Protein AF-A0A8J6H029-F1 (afdb_monomer_lite)

pLDDT: mean 78.45, std 19.21, range [28.14, 98.25]

Radius of gyration: 61.52 Å; chains: 1; bounding box: 98×51×164 Å

Sequence (293 aa):
MAEEPSKGGRHLERKLTLSFAALGYITDTAQKLGLLPPPPLPLSSDEWERVKQRSLLQGDSMQPCPICKEEFELHPQACLQAFEKFTNKKTCPLCRKNQYQTRVIHDGARLFRVKCATRVQAYWRGYIVRKWYRNLRKIVPPTDAKLRRKFFEEKFTEISHRLLCSYNTNIDELFSEIDLCLAVNRSILQQLDERCGHEITEEDWEKIQVQAAHREIYECSICLTPLSFHGDCRQAAVGTSGQWPRETVLLSCAHLFHHACLLALEEFSLGDNAPFHACPLCRSCYQKKILKC

Structure (mmCIF, N/CA/C/O backb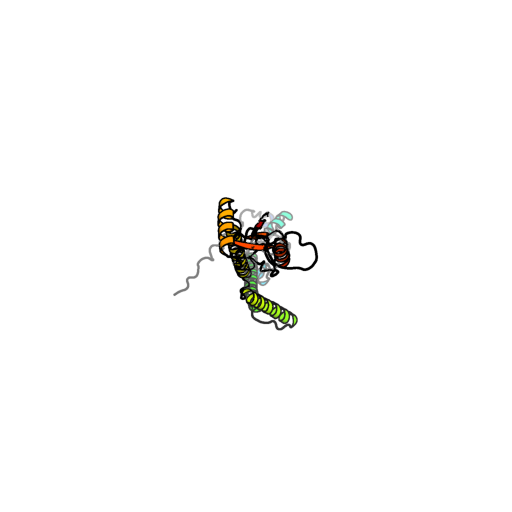one):
data_AF-A0A8J6H029-F1
#
_entry.id   AF-A0A8J6H029-F1
#
loop_
_atom_site.group_PDB
_atom_site.id
_atom_site.type_symbol
_atom_site.label_atom_id
_atom_site.label_alt_id
_atom_site.label_comp_id
_atom_site.label_asym_id
_atom_site.label_entity_id
_atom_site.label_seq_id
_atom_site.pdbx_PDB_ins_code
_atom_site.Cartn_x
_atom_site.Cartn_y
_atom_site.Cartn_z
_atom_site.occupancy
_atom_site.B_iso_or_equiv
_atom_site.auth_seq_id
_atom_site.auth_comp_id
_atom_site.auth_asym_id
_atom_site.auth_atom_id
_atom_site.pdbx_PDB_model_num
ATOM 1 N N . MET A 1 1 ? -19.281 10.090 -48.063 1.00 37.06 1 MET A N 1
ATOM 2 C CA . MET A 1 1 ? -18.694 11.446 -48.117 1.00 37.06 1 MET A CA 1
ATOM 3 C C . MET A 1 1 ? -17.192 11.280 -48.191 1.00 37.06 1 MET A C 1
ATOM 5 O O . MET A 1 1 ? -16.654 10.485 -47.435 1.00 37.06 1 MET A O 1
ATOM 9 N N . ALA A 1 2 ? -16.598 11.895 -49.205 1.00 29.73 2 ALA A N 1
ATOM 10 C CA . ALA A 1 2 ? -15.276 11.597 -49.733 1.00 29.73 2 ALA A CA 1
ATOM 11 C C . ALA A 1 2 ? -14.123 11.997 -48.797 1.00 29.73 2 ALA A C 1
ATOM 13 O O . ALA A 1 2 ? -14.212 12.991 -48.078 1.00 29.73 2 ALA A O 1
ATOM 14 N N . GLU A 1 3 ? -13.052 11.202 -48.850 1.00 31.41 3 GLU A N 1
ATOM 15 C CA . GLU A 1 3 ? -11.742 11.471 -48.259 1.00 31.41 3 GLU A CA 1
ATOM 16 C C . GLU A 1 3 ? -11.056 12.659 -48.951 1.00 31.41 3 GLU A C 1
ATOM 18 O O . GLU A 1 3 ? -10.879 12.676 -50.168 1.00 31.41 3 GLU A O 1
ATOM 23 N N . GLU A 1 4 ? -10.609 13.625 -48.153 1.00 28.14 4 GLU A N 1
ATOM 24 C CA . GLU A 1 4 ? -9.668 14.678 -48.543 1.00 28.14 4 GLU A CA 1
ATOM 25 C C . GLU A 1 4 ? -8.253 14.265 -48.090 1.00 28.14 4 GLU A C 1
ATOM 27 O O . GLU A 1 4 ? -8.017 14.114 -46.885 1.00 28.14 4 GLU A O 1
ATOM 32 N N . PRO A 1 5 ? -7.271 14.088 -48.995 1.00 35.22 5 PRO A N 1
ATOM 33 C CA . PRO A 1 5 ? -5.902 13.819 -48.596 1.00 35.22 5 PRO A CA 1
ATOM 34 C C . PRO A 1 5 ? -5.197 15.134 -48.246 1.00 35.22 5 PRO A C 1
ATOM 36 O O . PRO A 1 5 ? -4.986 16.012 -49.087 1.00 35.22 5 PRO A O 1
ATOM 39 N N . SER A 1 6 ? -4.789 15.236 -46.981 1.00 32.91 6 SER A N 1
ATOM 40 C CA . SER A 1 6 ? -4.007 16.338 -46.421 1.00 32.91 6 SER A CA 1
ATOM 41 C C . SER A 1 6 ? -2.749 16.631 -47.254 1.00 32.91 6 SER A C 1
ATOM 43 O O . SER A 1 6 ? -1.751 15.902 -47.238 1.00 32.91 6 SER A O 1
ATOM 45 N N . LYS A 1 7 ? -2.796 17.746 -47.990 1.00 32.59 7 LYS A N 1
ATOM 46 C CA . LYS A 1 7 ? -1.684 18.360 -48.729 1.00 32.59 7 LYS A CA 1
ATOM 47 C C . LYS A 1 7 ? -0.682 19.001 -47.753 1.00 32.59 7 LYS A C 1
ATOM 49 O O . LYS A 1 7 ? -0.529 20.214 -47.732 1.00 32.59 7 LYS A O 1
ATOM 54 N N . GLY A 1 8 ? 0.008 18.201 -46.940 1.00 30.20 8 GLY A N 1
ATOM 55 C CA . GLY A 1 8 ? 1.022 18.697 -45.990 1.00 30.20 8 GLY A CA 1
ATOM 56 C C . GLY A 1 8 ? 2.459 18.234 -46.260 1.00 30.20 8 GLY A C 1
ATOM 57 O O . GLY A 1 8 ? 3.411 18.854 -45.797 1.00 30.20 8 GLY A O 1
ATOM 58 N N . GLY A 1 9 ? 2.650 17.154 -47.025 1.00 30.17 9 GLY A N 1
ATOM 59 C CA . GLY A 1 9 ? 3.921 16.412 -47.037 1.00 30.17 9 GLY A CA 1
ATOM 60 C C . GLY A 1 9 ? 5.002 16.865 -48.024 1.00 30.17 9 GLY A C 1
ATOM 61 O O . GLY A 1 9 ? 6.115 16.365 -47.947 1.00 30.17 9 GLY A O 1
ATOM 62 N N . ARG A 1 10 ? 4.720 17.783 -48.959 1.00 31.17 10 ARG A N 1
ATOM 63 C CA . ARG A 1 10 ? 5.648 18.087 -50.076 1.00 31.17 10 ARG A CA 1
ATOM 64 C C . ARG A 1 10 ? 6.411 19.408 -49.966 1.00 31.17 10 ARG A C 1
ATOM 66 O O . ARG A 1 10 ? 7.230 19.706 -50.830 1.00 31.17 10 ARG A O 1
ATOM 73 N N . HIS A 1 11 ? 6.179 20.202 -48.918 1.00 29.23 11 HIS A N 1
ATOM 74 C CA . HIS A 1 11 ? 6.772 21.542 -48.824 1.00 29.23 11 HIS A CA 1
ATOM 75 C C . HIS A 1 11 ? 8.064 21.620 -47.988 1.00 29.23 11 HIS A C 1
ATOM 77 O O . HIS A 1 11 ? 8.762 22.635 -48.046 1.00 29.23 11 HIS A O 1
ATOM 83 N N . LEU A 1 12 ? 8.428 20.551 -47.268 1.00 32.72 12 LEU A N 1
ATOM 84 C CA . LEU A 1 12 ? 9.612 20.523 -46.398 1.00 32.72 12 LEU A CA 1
ATOM 85 C C . LEU A 1 12 ? 10.806 19.732 -46.960 1.00 32.72 12 LEU A C 1
ATOM 87 O O . LEU A 1 12 ? 11.834 19.652 -46.303 1.00 32.72 12 LEU A O 1
ATOM 91 N N . GLU A 1 13 ? 10.715 19.193 -48.178 1.00 31.00 13 GLU A N 1
ATOM 92 C CA . GLU A 1 13 ? 11.873 18.594 -48.870 1.00 31.00 13 GLU A CA 1
ATOM 93 C C . GLU A 1 13 ? 12.683 19.622 -49.685 1.00 31.00 13 GLU A C 1
ATOM 95 O O . GLU A 1 13 ? 13.731 19.297 -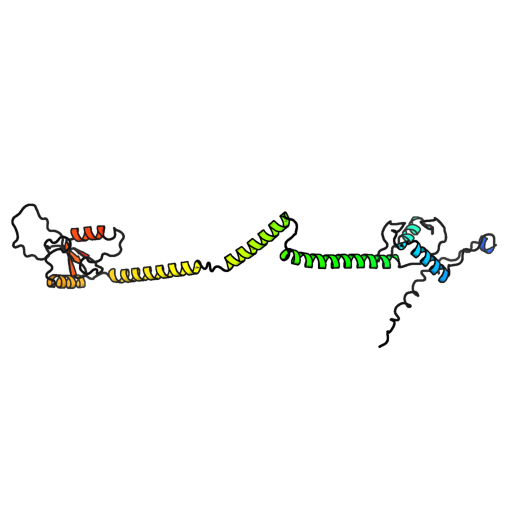50.233 1.00 31.00 13 GLU A O 1
ATOM 100 N N . ARG A 1 14 ? 12.230 20.885 -49.752 1.00 35.50 14 ARG A N 1
ATOM 101 C CA . ARG A 1 14 ? 12.848 21.949 -50.572 1.00 35.50 14 ARG A CA 1
ATOM 102 C C . ARG A 1 14 ? 13.709 22.955 -49.811 1.00 35.50 14 ARG A C 1
ATOM 104 O O . ARG A 1 14 ? 14.201 23.907 -50.408 1.00 35.50 14 ARG A O 1
ATOM 111 N N . LYS A 1 15 ? 13.926 22.773 -48.512 1.00 36.78 15 LYS A N 1
ATOM 112 C CA . LYS A 1 15 ? 14.845 23.618 -47.741 1.00 36.78 15 LYS A CA 1
ATOM 113 C C . LYS A 1 15 ? 15.812 22.715 -47.007 1.00 36.78 15 LYS A C 1
ATOM 115 O O . LYS A 1 15 ? 15.432 22.148 -45.996 1.00 36.78 15 LYS A O 1
ATOM 120 N N . LEU A 1 16 ? 17.010 22.588 -47.582 1.00 40.38 16 LEU A N 1
ATOM 121 C CA . LEU A 1 16 ? 18.298 22.144 -47.015 1.00 40.38 16 LEU A CA 1
ATOM 122 C C . LEU A 1 16 ? 19.107 21.351 -48.062 1.00 40.38 16 LEU A C 1
ATOM 124 O O . LEU A 1 16 ? 19.689 20.307 -47.781 1.00 40.38 16 LEU A O 1
ATOM 128 N N . THR A 1 17 ? 19.231 21.897 -49.275 1.00 33.94 17 THR A N 1
ATOM 129 C CA . THR A 1 17 ? 20.504 21.833 -50.005 1.00 33.94 17 THR A CA 1
ATOM 130 C C . THR A 1 17 ? 21.516 22.655 -49.204 1.00 33.94 17 THR A C 1
ATOM 132 O O . THR A 1 17 ? 21.706 23.846 -49.447 1.00 33.94 17 THR A O 1
ATOM 135 N N . LEU A 1 18 ? 22.082 22.051 -48.157 1.00 36.38 18 LEU A N 1
ATOM 136 C CA . LEU A 1 18 ? 23.170 22.642 -47.387 1.00 36.38 18 LEU A CA 1
ATOM 137 C C . LEU A 1 18 ? 24.388 22.795 -48.307 1.00 36.38 18 LEU A C 1
ATOM 139 O O . LEU A 1 18 ? 24.976 21.810 -48.743 1.00 36.38 18 LEU A O 1
ATOM 143 N N . SER A 1 19 ? 24.694 24.058 -48.614 1.00 35.38 19 SER A N 1
ATOM 144 C CA . SER A 1 19 ? 25.986 24.591 -49.061 1.00 35.38 19 SER A CA 1
ATOM 145 C C . SER A 1 19 ? 26.750 23.752 -50.096 1.00 35.38 19 SER A C 1
ATOM 147 O O . SER A 1 19 ? 27.764 23.133 -49.783 1.00 35.38 19 SER A O 1
ATOM 149 N N . PHE A 1 20 ? 26.315 23.813 -51.356 1.00 37.62 20 PHE A N 1
ATOM 150 C CA . PHE A 1 20 ? 27.177 23.498 -52.508 1.00 37.62 20 PHE A CA 1
ATOM 151 C C . PHE A 1 20 ? 27.817 24.744 -53.144 1.00 37.62 20 PHE A C 1
ATOM 153 O O . PHE A 1 20 ? 28.424 24.660 -54.206 1.00 37.62 20 PHE A O 1
ATOM 160 N N . ALA A 1 21 ? 27.724 25.902 -52.492 1.00 34.41 21 ALA A N 1
ATOM 161 C CA . ALA A 1 21 ? 28.359 27.130 -52.946 1.00 34.41 21 ALA A CA 1
ATOM 162 C C . ALA A 1 21 ? 29.315 27.644 -51.864 1.00 34.41 21 ALA A C 1
ATOM 164 O O . ALA A 1 21 ? 28.917 27.761 -50.709 1.00 34.41 21 ALA A O 1
ATOM 165 N N . ALA A 1 22 ? 30.540 27.979 -52.276 1.00 32.38 22 ALA A N 1
ATOM 166 C CA . ALA A 1 22 ? 31.575 28.695 -51.518 1.00 32.38 22 ALA A CA 1
ATOM 167 C C . ALA A 1 22 ? 32.648 27.887 -50.756 1.00 32.38 22 ALA A C 1
ATOM 169 O O . ALA A 1 22 ? 33.204 28.372 -49.778 1.00 32.38 22 ALA A O 1
ATOM 170 N N . LEU A 1 23 ? 33.072 26.736 -51.280 1.00 34.78 23 LEU A N 1
ATOM 171 C CA . LEU A 1 23 ? 34.508 26.428 -51.306 1.00 34.78 23 LEU A CA 1
ATOM 172 C C . LEU A 1 23 ? 34.844 26.141 -52.761 1.00 34.78 23 LEU A C 1
ATOM 174 O O . LEU A 1 23 ? 34.374 25.159 -53.328 1.00 34.78 23 LEU A O 1
ATOM 178 N N . GLY A 1 24 ? 35.530 27.100 -53.381 1.00 36.84 24 GLY A N 1
ATOM 179 C CA . GLY A 1 24 ? 35.806 27.115 -54.806 1.00 36.84 24 GLY A CA 1
ATOM 180 C C . GLY A 1 24 ? 36.339 25.777 -55.295 1.00 36.84 24 GLY A C 1
ATOM 181 O O . GLY A 1 24 ? 37.158 25.134 -54.638 1.00 36.84 24 GLY A O 1
ATOM 182 N N . TYR A 1 25 ? 35.886 25.389 -56.482 1.00 46.22 25 TYR A N 1
ATOM 183 C CA . TYR A 1 25 ? 36.640 24.505 -57.350 1.00 46.22 25 TYR A CA 1
ATOM 184 C C . TYR A 1 25 ? 38.007 25.161 -57.580 1.00 46.22 25 TYR A C 1
ATOM 186 O O . TYR A 1 25 ? 38.195 25.909 -58.538 1.00 46.22 25 TYR A O 1
ATOM 194 N N . ILE A 1 26 ? 38.963 24.937 -56.678 1.00 46.25 26 ILE A N 1
ATOM 195 C CA . ILE A 1 26 ? 40.369 25.124 -57.002 1.00 46.25 26 ILE A CA 1
ATOM 196 C C . ILE A 1 26 ? 40.650 23.997 -57.986 1.00 46.25 26 ILE A C 1
ATOM 198 O O . ILE A 1 26 ? 40.972 22.877 -57.602 1.00 46.25 26 ILE A O 1
ATOM 202 N N . THR A 1 27 ? 40.405 24.265 -59.267 1.00 50.56 27 THR A N 1
ATOM 203 C CA . THR A 1 27 ? 40.963 23.452 -60.336 1.00 50.56 27 THR A CA 1
ATOM 204 C C . THR A 1 27 ? 42.468 23.579 -60.177 1.00 50.56 27 THR A C 1
ATOM 206 O O . THR A 1 27 ? 43.018 24.651 -60.447 1.00 50.56 27 THR A O 1
ATOM 209 N N . ASP A 1 28 ? 43.109 22.529 -59.681 1.00 58.38 28 ASP A N 1
ATOM 210 C CA . ASP A 1 28 ? 44.560 22.436 -59.713 1.00 58.38 28 ASP A CA 1
ATOM 211 C C . ASP A 1 28 ? 45.004 22.616 -61.174 1.00 58.38 28 ASP A C 1
ATOM 213 O O . ASP A 1 28 ? 44.332 22.145 -62.100 1.00 58.38 28 ASP A O 1
ATOM 217 N N . THR A 1 29 ? 46.095 23.337 -61.411 1.00 62.75 29 THR A N 1
ATOM 218 C CA . THR A 1 29 ? 46.627 23.594 -62.758 1.00 62.75 29 THR A CA 1
ATOM 219 C C . THR A 1 29 ? 46.801 22.274 -63.525 1.00 62.75 29 THR A C 1
ATOM 221 O O . THR A 1 29 ? 46.533 22.211 -64.723 1.00 62.75 29 THR A O 1
ATOM 224 N N . ALA A 1 30 ? 47.107 21.183 -62.814 1.00 63.88 30 ALA A N 1
ATOM 225 C CA . ALA A 1 30 ? 47.169 19.821 -63.342 1.00 63.88 30 ALA A CA 1
ATOM 226 C C . ALA A 1 30 ? 45.831 19.275 -63.900 1.00 63.88 30 ALA A C 1
ATOM 228 O O . ALA A 1 30 ? 45.845 18.539 -64.886 1.00 63.88 30 ALA A O 1
ATOM 229 N N . GLN A 1 31 ? 44.671 19.646 -63.343 1.00 64.00 31 GLN A N 1
ATOM 230 C CA . GLN A 1 31 ? 43.356 19.248 -63.878 1.00 64.00 31 GLN A CA 1
ATOM 231 C C . GLN A 1 31 ? 42.990 20.011 -65.153 1.00 64.00 31 GLN A C 1
ATOM 233 O O . GLN A 1 31 ? 42.435 19.426 -66.079 1.00 64.00 31 GLN A O 1
ATOM 238 N N . LYS A 1 32 ? 43.332 21.304 -65.233 1.00 66.19 32 LYS A N 1
ATOM 239 C CA . LYS A 1 32 ? 43.126 22.107 -66.453 1.00 66.19 32 LYS A CA 1
ATOM 240 C C . LYS A 1 32 ? 44.009 21.645 -67.614 1.00 66.19 32 LYS A C 1
ATOM 242 O O . LYS A 1 32 ? 43.604 21.766 -68.763 1.00 66.19 32 LYS A O 1
ATOM 247 N N . LEU A 1 33 ? 45.181 21.093 -67.302 1.00 75.19 33 LEU A N 1
ATOM 248 C CA . LEU A 1 33 ? 46.114 20.504 -68.266 1.00 75.19 33 LEU A CA 1
ATOM 249 C C . LEU A 1 33 ? 45.798 19.034 -68.612 1.00 75.19 33 LEU A C 1
ATOM 251 O O . LEU A 1 33 ? 46.547 18.421 -69.365 1.00 75.19 33 LEU A O 1
ATOM 255 N N . GLY A 1 34 ? 44.718 18.452 -68.072 1.00 67.69 34 GLY A N 1
ATOM 256 C CA . GLY A 1 34 ? 44.310 17.070 -68.363 1.00 67.69 34 GLY A CA 1
ATOM 257 C C . GLY A 1 34 ? 45.202 15.981 -67.750 1.00 67.69 34 GLY A C 1
ATOM 258 O O . GLY A 1 34 ? 45.076 14.819 -68.122 1.00 67.69 34 GLY A O 1
ATOM 259 N N . LEU A 1 35 ? 46.089 16.331 -66.809 1.00 71.06 35 LEU A N 1
ATOM 260 C CA . LEU A 1 35 ? 47.007 15.392 -66.144 1.00 71.06 35 LEU A CA 1
ATOM 261 C C . LEU A 1 35 ? 46.330 14.589 -65.024 1.00 71.06 35 LEU A C 1
ATOM 263 O O . LEU A 1 35 ? 46.834 13.544 -64.618 1.00 71.06 35 LEU A O 1
ATOM 267 N N . LEU A 1 36 ? 45.194 15.072 -64.514 1.00 68.06 36 LEU A N 1
ATOM 268 C CA . LEU A 1 36 ? 44.411 14.421 -63.467 1.00 68.06 36 LEU A CA 1
ATOM 269 C C . LEU A 1 36 ? 42.932 14.355 -63.864 1.00 68.06 36 LEU A C 1
ATOM 271 O O . LEU A 1 36 ? 42.419 15.313 -64.450 1.00 68.06 36 LEU A O 1
ATOM 275 N N . PRO A 1 37 ? 42.220 13.267 -63.513 1.00 63.41 37 PRO A N 1
ATOM 276 C CA . PRO A 1 37 ? 40.791 13.175 -63.766 1.00 63.41 37 PRO A CA 1
ATOM 277 C C . PRO A 1 37 ? 40.025 14.284 -63.015 1.00 63.41 37 PRO A C 1
ATOM 279 O O . PRO A 1 37 ? 40.418 14.675 -61.904 1.00 63.41 37 PRO A O 1
ATOM 282 N N . PRO A 1 38 ? 38.930 14.804 -63.599 1.00 64.56 38 PRO A N 1
ATOM 283 C CA . PRO A 1 38 ? 38.070 15.773 -62.929 1.00 64.56 38 PRO A CA 1
ATOM 284 C C . PRO A 1 38 ? 37.446 15.159 -61.664 1.00 64.56 38 PRO A C 1
ATOM 286 O O . PRO A 1 38 ? 37.266 13.937 -61.595 1.00 64.56 38 PRO A O 1
ATOM 289 N N . PRO A 1 39 ? 37.109 15.978 -60.647 1.00 68.56 39 PRO A N 1
ATOM 290 C CA . PRO A 1 39 ? 36.461 15.462 -59.450 1.00 68.56 39 PRO A CA 1
ATOM 291 C C . PRO A 1 39 ? 35.097 14.847 -59.817 1.00 68.56 39 PRO A C 1
ATOM 293 O O . PRO A 1 39 ? 34.445 15.319 -60.754 1.00 68.56 39 PRO A O 1
ATOM 296 N N . PRO A 1 40 ? 34.645 13.806 -59.095 1.00 73.75 40 PRO A N 1
ATOM 297 C CA . PRO A 1 40 ? 33.365 13.170 -59.373 1.00 73.75 40 PRO A CA 1
ATOM 298 C C . PRO A 1 40 ? 32.219 14.178 -59.241 1.00 73.75 40 PRO A C 1
ATOM 300 O O . PRO A 1 40 ? 32.184 14.983 -58.306 1.00 73.75 40 PRO A O 1
ATOM 303 N N . LEU A 1 41 ? 31.275 14.114 -60.180 1.00 79.12 41 LEU A N 1
ATOM 304 C CA . LEU A 1 41 ? 30.099 14.979 -60.195 1.00 79.12 41 LEU A CA 1
ATOM 305 C C . LEU A 1 41 ? 29.249 14.791 -58.918 1.00 79.12 41 LEU A C 1
ATOM 307 O O . LEU A 1 41 ? 29.210 13.693 -58.346 1.00 79.12 41 LEU A O 1
ATOM 311 N N . PRO A 1 42 ? 28.548 15.845 -58.455 1.00 84.31 42 PRO A N 1
ATOM 312 C CA . PRO A 1 42 ? 27.529 15.725 -57.419 1.00 84.31 42 PRO A CA 1
ATOM 313 C C . PRO A 1 42 ? 26.492 14.651 -57.768 1.00 84.31 42 PRO A C 1
ATOM 315 O O . PRO A 1 42 ? 26.037 14.585 -58.908 1.00 84.31 42 PRO A O 1
ATOM 318 N N . LEU A 1 43 ? 26.113 13.827 -56.788 1.00 86.69 43 LEU A N 1
ATOM 319 C CA . LEU A 1 43 ? 25.071 12.816 -56.964 1.00 86.69 43 LEU A CA 1
ATOM 320 C C . LEU A 1 43 ? 23.725 13.497 -57.241 1.00 86.69 43 LEU A C 1
ATOM 322 O O . LEU A 1 43 ? 23.348 14.465 -56.573 1.00 86.69 43 LEU A O 1
ATOM 326 N N . SER A 1 44 ? 22.982 12.948 -58.194 1.00 90.62 44 SER A N 1
ATOM 327 C CA . SER A 1 44 ? 21.612 13.350 -58.510 1.00 90.62 44 SER A CA 1
ATOM 328 C C . SER A 1 44 ? 20.634 12.996 -57.381 1.00 90.62 44 SER A C 1
ATOM 330 O O . SER A 1 44 ? 20.913 12.172 -56.505 1.00 90.62 44 SER A O 1
ATOM 332 N N . SER A 1 45 ? 19.445 13.609 -57.396 1.00 90.44 45 SER A N 1
ATOM 333 C CA . SER A 1 45 ? 18.397 13.325 -56.401 1.00 90.44 45 SER A CA 1
ATOM 334 C C . SER A 1 45 ? 18.002 11.842 -56.375 1.00 90.44 45 SER A C 1
ATOM 336 O O . SER A 1 45 ? 17.825 11.276 -55.295 1.00 90.44 45 SER A O 1
ATOM 338 N N . ASP A 1 46 ? 17.921 11.206 -57.546 1.00 92.00 46 ASP A N 1
ATOM 339 C CA . ASP A 1 46 ? 17.540 9.796 -57.679 1.00 92.00 46 ASP A CA 1
ATOM 340 C C . ASP A 1 46 ? 18.636 8.859 -57.167 1.00 92.00 46 ASP A C 1
ATOM 342 O O . ASP A 1 46 ? 18.352 7.834 -56.548 1.00 92.00 46 ASP A O 1
ATOM 346 N N . GLU A 1 47 ? 19.907 9.203 -57.386 1.00 91.38 47 GLU A N 1
ATOM 347 C CA . GLU A 1 47 ? 21.034 8.458 -56.818 1.00 91.38 47 GLU A CA 1
ATOM 348 C C . GLU A 1 47 ? 21.058 8.566 -55.293 1.00 91.38 47 GLU A C 1
ATOM 350 O O . GLU A 1 47 ? 21.272 7.562 -54.612 1.00 91.38 47 GLU A O 1
ATOM 355 N N . TRP A 1 48 ? 20.759 9.745 -54.739 1.00 92.31 48 TRP A N 1
ATOM 356 C CA . TRP A 1 48 ? 20.616 9.905 -53.294 1.00 92.31 48 TRP A CA 1
ATOM 357 C C . TRP A 1 48 ? 19.468 9.087 -52.711 1.00 92.31 48 TRP A C 1
ATOM 359 O O . TRP A 1 48 ? 19.614 8.547 -51.614 1.00 92.31 48 TRP A O 1
ATOM 369 N N . GLU A 1 49 ? 18.344 8.972 -53.419 1.00 91.69 49 GLU A N 1
ATOM 370 C CA . GLU A 1 49 ? 17.245 8.124 -52.962 1.00 91.69 49 GLU A CA 1
ATOM 371 C C . GLU A 1 49 ? 17.664 6.649 -52.963 1.00 91.69 49 GLU A C 1
ATOM 373 O O . GLU A 1 49 ? 17.442 5.953 -51.976 1.00 91.69 49 GLU A O 1
ATOM 378 N N . ARG A 1 50 ? 18.392 6.176 -53.986 1.00 93.38 50 ARG A N 1
ATOM 379 C CA . ARG A 1 50 ? 18.958 4.809 -53.991 1.00 93.38 50 ARG A CA 1
ATOM 380 C C . ARG A 1 50 ? 19.921 4.572 -52.823 1.00 93.38 50 ARG A C 1
ATOM 382 O O . ARG A 1 50 ? 19.897 3.496 -52.223 1.00 93.38 50 ARG A O 1
ATOM 389 N N . VAL A 1 51 ? 20.758 5.557 -52.485 1.00 92.19 51 VAL A N 1
ATOM 390 C CA . VAL A 1 51 ? 21.665 5.488 -51.324 1.00 92.19 51 VAL A CA 1
ATOM 391 C C . VAL A 1 51 ? 20.871 5.420 -50.016 1.00 92.19 51 VAL A C 1
ATOM 393 O O . VAL A 1 51 ? 21.163 4.572 -49.173 1.00 92.19 51 VAL A O 1
ATOM 396 N N . LYS A 1 52 ? 19.831 6.248 -49.866 1.00 91.25 52 LYS A N 1
ATOM 397 C CA . LYS A 1 52 ? 18.939 6.230 -48.700 1.00 91.25 52 LYS A CA 1
ATOM 398 C C . LYS A 1 52 ? 18.220 4.886 -48.555 1.00 91.25 52 LYS A C 1
ATOM 400 O O . LYS A 1 52 ? 18.234 4.312 -47.472 1.00 91.25 52 LYS A O 1
ATOM 405 N N . GLN A 1 53 ? 17.658 4.347 -49.638 1.00 91.62 53 GLN A N 1
ATOM 406 C CA . GLN A 1 53 ? 16.992 3.039 -49.628 1.00 91.62 53 GLN A CA 1
ATOM 407 C C . GLN A 1 53 ? 17.948 1.909 -49.232 1.00 91.62 53 GLN A C 1
ATOM 409 O O . GLN A 1 53 ? 17.586 1.046 -48.436 1.00 91.62 53 GLN A O 1
ATOM 414 N N . ARG A 1 54 ? 19.198 1.937 -49.711 1.00 93.75 54 ARG A N 1
ATOM 415 C CA . ARG A 1 54 ? 20.222 0.974 -49.282 1.00 93.75 54 ARG A CA 1
ATOM 416 C C . ARG A 1 54 ? 20.494 1.059 -47.779 1.00 93.75 54 ARG A C 1
ATOM 418 O O . ARG A 1 54 ? 20.514 0.025 -47.122 1.00 93.75 54 ARG A O 1
ATOM 425 N N . SER A 1 55 ? 20.662 2.271 -47.251 1.00 91.12 55 SER A N 1
ATOM 426 C CA . SER A 1 55 ? 20.903 2.498 -45.820 1.00 91.12 55 SER A CA 1
ATOM 427 C C . SER A 1 55 ? 19.727 2.031 -44.949 1.00 91.12 55 SER A C 1
ATOM 429 O O . SER A 1 55 ? 19.922 1.425 -43.895 1.00 91.12 55 SER A O 1
ATOM 431 N N . LEU A 1 56 ? 18.492 2.228 -45.427 1.00 89.00 56 LEU A N 1
ATOM 432 C CA . LEU A 1 56 ? 17.283 1.714 -44.779 1.00 89.00 56 LEU A CA 1
ATOM 433 C C . LEU A 1 56 ? 17.251 0.183 -44.738 1.00 89.00 56 LEU A C 1
ATOM 435 O O . LEU A 1 56 ? 16.966 -0.379 -43.684 1.00 89.00 56 LEU A O 1
ATOM 439 N N . LEU A 1 57 ? 17.566 -0.486 -45.852 1.00 91.62 57 LEU A N 1
ATOM 440 C CA . LEU A 1 57 ? 17.621 -1.952 -45.925 1.00 91.62 57 LEU A CA 1
ATOM 441 C C . LEU A 1 57 ? 18.717 -2.541 -45.030 1.00 91.62 57 LEU A C 1
ATOM 443 O O . LEU A 1 57 ? 18.533 -3.610 -44.456 1.00 91.62 57 LEU A O 1
ATOM 447 N N . GLN A 1 58 ? 19.844 -1.842 -44.900 1.00 90.12 58 GLN A N 1
ATOM 448 C CA . GLN A 1 58 ? 20.943 -2.233 -44.014 1.00 90.12 58 GLN A CA 1
ATOM 449 C C . GLN A 1 58 ? 20.646 -1.942 -42.537 1.00 90.12 58 GLN A C 1
ATOM 451 O O . GLN A 1 58 ? 21.275 -2.521 -41.654 1.00 90.12 58 GLN A O 1
ATOM 456 N N . GLY A 1 59 ? 19.659 -1.088 -42.258 1.00 89.56 59 GLY A N 1
ATOM 457 C CA . GLY A 1 59 ? 19.280 -0.724 -40.901 1.00 89.56 59 GLY A CA 1
ATOM 458 C C . GLY A 1 59 ? 20.303 0.180 -40.214 1.00 89.56 59 GLY A C 1
ATOM 459 O O . GLY A 1 59 ? 20.394 0.157 -38.989 1.00 89.56 59 GLY A O 1
ATOM 460 N N . ASP A 1 60 ? 21.049 1.000 -40.961 1.00 88.94 60 ASP A N 1
ATOM 461 C CA . ASP A 1 60 ? 22.134 1.821 -40.396 1.00 88.94 60 ASP A CA 1
ATOM 462 C C . ASP A 1 60 ? 21.637 2.766 -39.292 1.00 88.94 60 ASP A C 1
ATOM 464 O O . ASP A 1 60 ? 22.311 2.976 -38.290 1.00 88.94 60 ASP A O 1
ATOM 468 N N . SER A 1 61 ? 20.420 3.304 -39.442 1.00 89.50 61 SER A N 1
ATOM 469 C CA . SER A 1 61 ? 19.796 4.196 -38.451 1.00 89.50 61 SER A CA 1
ATOM 470 C C . SER A 1 61 ? 19.321 3.484 -37.175 1.00 89.50 61 SER A C 1
ATOM 472 O O . SER A 1 61 ? 18.936 4.157 -36.222 1.00 89.50 61 SER A O 1
ATOM 474 N N . MET A 1 62 ? 19.306 2.145 -37.155 1.00 88.56 62 MET A N 1
ATOM 475 C CA . MET A 1 62 ? 19.025 1.348 -35.951 1.00 88.56 62 MET A CA 1
ATOM 476 C C . MET A 1 62 ? 20.288 1.100 -3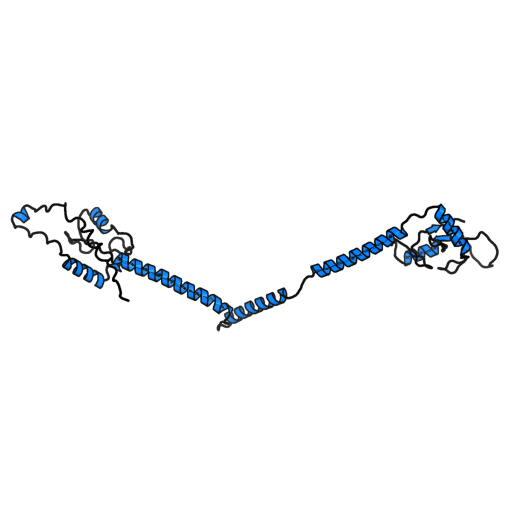5.121 1.00 88.56 62 MET A C 1
ATOM 478 O O . MET A 1 62 ? 20.183 0.787 -33.937 1.00 88.56 62 MET A O 1
ATOM 482 N N . GLN A 1 63 ? 21.467 1.209 -35.736 1.00 90.00 63 GLN A N 1
ATOM 483 C CA . GLN A 1 63 ? 22.748 1.062 -35.058 1.00 90.00 63 GLN A CA 1
ATOM 484 C C . GLN A 1 63 ? 23.165 2.397 -34.423 1.00 90.00 63 GLN A C 1
ATOM 486 O O . GLN A 1 63 ? 22.806 3.462 -34.932 1.00 90.00 63 GLN A O 1
ATOM 491 N N . PRO A 1 64 ? 23.923 2.375 -33.314 1.00 92.06 64 PRO A N 1
ATOM 492 C CA . PRO A 1 64 ? 24.437 3.599 -32.719 1.00 92.06 64 PRO A CA 1
ATOM 493 C C . PRO A 1 64 ? 25.419 4.301 -33.663 1.00 92.06 64 PRO A C 1
ATOM 495 O O . PRO A 1 64 ? 26.096 3.671 -34.481 1.00 92.06 64 PRO A O 1
ATOM 498 N N . CYS A 1 65 ? 25.543 5.618 -33.509 1.00 91.00 65 CYS A N 1
ATOM 499 C CA . CYS A 1 65 ? 26.467 6.434 -34.279 1.00 91.00 65 CYS A CA 1
ATOM 500 C C . CYS A 1 65 ? 27.897 5.861 -34.189 1.00 91.00 65 CYS A C 1
ATOM 502 O O . CYS A 1 65 ? 28.436 5.713 -33.090 1.00 91.00 65 CYS A O 1
ATOM 504 N N . PRO A 1 66 ? 28.580 5.584 -35.314 1.00 90.50 66 PRO A N 1
ATOM 505 C CA . PRO A 1 66 ? 29.921 5.002 -35.278 1.00 90.50 66 PRO A CA 1
ATOM 506 C C . PRO A 1 66 ? 30.978 5.875 -34.587 1.00 90.50 66 PRO A C 1
ATOM 508 O O . PRO A 1 66 ? 31.998 5.332 -34.157 1.00 90.50 66 PRO A O 1
ATOM 511 N N . ILE A 1 67 ? 30.726 7.186 -34.474 1.00 91.50 67 ILE A N 1
ATOM 512 C CA . ILE A 1 67 ? 31.630 8.185 -33.889 1.00 91.50 67 ILE A CA 1
ATOM 513 C C . ILE A 1 67 ? 31.412 8.303 -32.371 1.00 91.50 67 ILE A C 1
ATOM 515 O O . ILE A 1 67 ? 32.343 8.036 -31.620 1.00 91.50 67 ILE A O 1
ATOM 519 N N . CYS A 1 68 ? 30.205 8.671 -31.912 1.00 91.31 68 CYS A N 1
ATOM 520 C CA . CYS A 1 68 ? 29.920 8.881 -30.480 1.00 91.31 68 CYS A CA 1
ATOM 521 C C . CYS A 1 68 ? 29.344 7.655 -29.752 1.00 91.31 68 CYS A C 1
ATOM 523 O O . CYS A 1 68 ? 29.256 7.672 -28.533 1.00 91.31 68 CYS A O 1
ATOM 525 N N . LYS A 1 69 ? 28.974 6.590 -30.475 1.00 91.62 69 LYS A N 1
ATOM 526 C CA . LYS A 1 69 ? 28.340 5.364 -29.946 1.00 91.62 69 LYS A CA 1
ATOM 527 C C . LYS A 1 69 ? 26.958 5.559 -29.307 1.00 91.62 69 LYS A C 1
ATOM 529 O O . LYS A 1 69 ? 26.441 4.628 -28.698 1.00 91.62 69 LYS A O 1
ATOM 534 N N . GLU A 1 70 ? 26.332 6.714 -29.501 1.00 91.00 70 GLU A N 1
ATOM 535 C CA . GLU A 1 70 ? 24.979 7.004 -29.015 1.00 91.00 70 GLU A CA 1
ATOM 536 C C . GLU A 1 70 ? 23.912 6.652 -30.063 1.00 91.00 70 GLU A C 1
ATOM 538 O O . GLU A 1 70 ? 24.177 6.654 -31.268 1.00 91.00 70 GLU A O 1
ATOM 543 N N . GLU A 1 71 ? 22.690 6.360 -29.611 1.00 90.19 71 GLU A N 1
ATOM 544 C CA . GLU A 1 71 ? 21.535 6.190 -30.501 1.00 90.19 71 GLU A CA 1
ATOM 545 C C . GLU A 1 71 ? 21.164 7.519 -31.180 1.00 90.19 71 GLU A C 1
ATOM 547 O O . GLU A 1 71 ? 21.392 8.607 -30.647 1.00 90.19 71 GLU A O 1
ATOM 552 N N . PHE A 1 72 ? 20.559 7.444 -32.365 1.00 90.06 72 PHE A N 1
ATOM 553 C CA . PHE A 1 72 ? 20.052 8.631 -33.047 1.00 90.06 72 PHE A CA 1
ATOM 554 C C . PHE A 1 72 ? 18.751 9.110 -32.396 1.00 90.06 72 PHE A C 1
ATOM 556 O O . PHE A 1 72 ? 17.688 8.524 -32.598 1.00 90.06 72 PHE A O 1
ATOM 563 N N . GLU A 1 73 ? 18.838 10.191 -31.627 1.00 87.44 73 GLU A N 1
ATOM 564 C CA . GLU A 1 73 ? 17.688 10.817 -30.975 1.00 87.44 73 GLU A CA 1
ATOM 565 C C . GLU A 1 73 ? 17.016 11.891 -31.859 1.00 87.44 73 GLU A C 1
ATOM 567 O O . GLU A 1 73 ? 17.203 11.962 -33.074 1.00 87.44 73 GLU A O 1
ATOM 572 N N . LEU A 1 74 ? 16.187 12.747 -31.251 1.00 85.56 74 LEU A N 1
ATOM 573 C CA . LEU A 1 74 ? 15.521 13.866 -31.928 1.00 85.56 74 LEU A CA 1
ATOM 574 C C . LEU A 1 74 ? 16.470 15.023 -32.264 1.00 85.56 74 LEU A C 1
ATOM 576 O O . LEU A 1 74 ? 16.166 15.820 -33.153 1.00 85.56 74 LEU A O 1
ATOM 580 N N . HIS A 1 75 ? 17.585 15.134 -31.542 1.00 80.50 75 HIS A N 1
ATOM 581 C CA . HIS A 1 75 ? 18.532 16.228 -31.694 1.00 80.50 75 HIS A CA 1
ATOM 582 C C . HIS A 1 75 ? 19.507 15.944 -32.844 1.00 80.50 75 HIS A C 1
ATOM 584 O O . HIS A 1 75 ? 20.022 14.828 -32.952 1.00 80.50 75 HIS A O 1
ATOM 590 N N . PRO A 1 76 ? 19.793 16.935 -33.707 1.00 77.19 76 PRO A N 1
ATOM 591 C CA . PRO A 1 76 ? 20.777 16.765 -34.763 1.00 77.19 76 PRO A CA 1
ATOM 592 C C . PRO A 1 76 ? 22.166 16.566 -34.148 1.00 77.19 76 PRO A C 1
ATOM 594 O O . PRO A 1 76 ? 22.685 17.434 -33.450 1.00 77.19 76 PRO A O 1
ATOM 597 N N . GLN A 1 77 ? 22.783 15.423 -34.433 1.00 78.88 77 GLN A N 1
ATOM 598 C CA . GLN A 1 77 ? 24.149 15.137 -34.011 1.00 78.88 77 GLN A CA 1
ATOM 599 C C . GLN A 1 77 ? 25.145 15.777 -34.986 1.00 78.88 77 GLN A C 1
ATOM 601 O O . GLN A 1 77 ? 25.137 15.496 -36.185 1.00 78.88 77 GLN A O 1
ATOM 606 N N . ALA A 1 78 ? 26.049 16.608 -34.467 1.00 85.94 78 ALA A N 1
ATOM 607 C CA . ALA A 1 78 ? 27.127 17.229 -35.241 1.00 85.94 78 ALA A CA 1
ATOM 608 C C . ALA A 1 78 ? 28.424 16.391 -35.243 1.00 85.94 78 ALA A C 1
ATOM 610 O O . ALA A 1 78 ? 29.502 16.915 -35.521 1.00 85.94 78 ALA A O 1
ATOM 611 N N . CYS A 1 79 ? 28.343 15.089 -34.937 1.00 90.12 79 CYS A N 1
ATOM 612 C CA . CYS A 1 79 ? 29.508 14.214 -34.755 1.00 90.12 79 CYS A CA 1
ATOM 613 C C . CYS A 1 79 ? 30.428 14.179 -35.981 1.00 90.12 79 CYS A C 1
ATOM 615 O O . CYS A 1 79 ? 31.647 14.176 -35.832 1.00 90.12 79 CYS A O 1
ATOM 617 N N . LEU A 1 80 ? 29.856 14.200 -37.189 1.00 89.12 80 LEU A N 1
ATOM 618 C CA . LEU A 1 80 ? 30.631 14.221 -38.430 1.00 89.12 80 LEU A CA 1
ATOM 619 C C . LEU A 1 80 ? 31.433 15.523 -38.577 1.00 89.12 80 LEU A C 1
ATOM 621 O O . LEU A 1 80 ? 32.624 15.480 -38.858 1.00 89.12 80 LEU A O 1
ATOM 625 N N . GLN A 1 81 ? 30.807 16.672 -38.306 1.00 89.06 81 GLN A N 1
ATOM 626 C CA . GLN A 1 81 ? 31.478 17.975 -38.358 1.00 89.06 81 GLN A CA 1
ATOM 627 C C . GLN A 1 81 ? 32.554 18.099 -37.273 1.00 89.06 81 GLN A C 1
ATOM 629 O O . GLN A 1 81 ? 33.617 18.666 -37.513 1.00 89.06 81 GLN A O 1
ATOM 634 N N . ALA A 1 82 ? 32.300 17.562 -36.076 1.00 91.50 82 ALA A N 1
ATOM 635 C CA . ALA A 1 82 ? 33.288 17.517 -35.002 1.00 91.50 82 ALA A CA 1
ATOM 636 C C . ALA A 1 82 ? 34.503 16.655 -35.387 1.00 91.50 82 ALA A C 1
ATOM 638 O O . ALA A 1 82 ? 35.641 17.069 -35.175 1.00 91.50 82 ALA A O 1
ATOM 639 N N . PHE A 1 83 ? 34.272 15.500 -36.018 1.00 90.56 83 PHE A N 1
ATOM 640 C CA . PHE A 1 83 ? 35.334 14.627 -36.518 1.00 90.56 83 PHE A CA 1
ATOM 641 C C . PHE A 1 83 ? 36.172 15.290 -37.623 1.00 90.56 83 PHE A C 1
ATOM 643 O O . PHE A 1 83 ? 37.402 15.217 -37.601 1.00 90.56 83 PHE A O 1
ATOM 650 N N . GLU A 1 84 ? 35.529 15.975 -38.570 1.00 90.81 84 GLU A N 1
ATOM 651 C CA . GLU A 1 84 ? 36.220 16.715 -39.634 1.00 90.81 84 GLU A CA 1
ATOM 652 C C . GLU A 1 84 ? 37.082 17.851 -39.073 1.00 90.81 84 GLU A C 1
ATOM 654 O O . GLU A 1 84 ? 38.220 18.025 -39.505 1.00 90.81 84 GLU A O 1
ATOM 659 N N . LYS A 1 85 ? 36.577 18.581 -38.068 1.00 91.81 85 LYS A N 1
ATOM 660 C CA . LYS A 1 85 ? 37.345 19.616 -37.357 1.00 91.81 85 LYS A CA 1
ATOM 661 C C . LYS A 1 85 ? 38.543 19.031 -36.614 1.00 91.81 85 LYS A C 1
ATOM 663 O O . LYS A 1 85 ? 39.625 19.599 -36.675 1.00 91.81 85 LYS A O 1
ATOM 668 N N . PHE A 1 86 ? 38.364 17.893 -35.944 1.00 91.81 86 PHE A N 1
ATOM 669 C CA . PHE A 1 86 ? 39.431 17.230 -35.192 1.00 91.81 86 PHE A CA 1
ATOM 670 C C . PHE A 1 86 ? 40.551 16.698 -36.098 1.00 91.81 86 PHE A C 1
ATOM 672 O O . PHE A 1 86 ? 41.729 16.863 -35.801 1.00 91.81 86 PHE A O 1
ATOM 679 N N . THR A 1 87 ? 40.193 16.079 -37.225 1.00 88.75 87 THR A N 1
ATOM 680 C CA . THR A 1 87 ? 41.165 15.518 -38.182 1.00 88.75 87 THR A CA 1
ATOM 681 C C . THR A 1 87 ? 41.722 16.552 -39.162 1.00 88.75 87 THR A C 1
ATOM 683 O O . THR A 1 87 ? 42.674 16.256 -39.889 1.00 88.75 87 THR A O 1
ATOM 686 N N . ASN A 1 88 ? 41.122 17.747 -39.199 1.00 87.31 88 ASN A N 1
ATOM 687 C CA . ASN A 1 88 ? 41.392 18.829 -40.144 1.00 87.31 88 ASN A CA 1
ATOM 688 C C . ASN A 1 88 ? 41.344 18.376 -41.622 1.00 87.31 88 ASN A C 1
ATOM 690 O O . ASN A 1 88 ? 42.044 18.911 -42.482 1.00 87.31 88 ASN A O 1
ATOM 694 N N . LYS A 1 89 ? 40.559 17.325 -41.918 1.00 86.94 89 LYS A N 1
ATOM 695 C CA . LYS A 1 89 ? 40.436 16.702 -43.246 1.00 86.94 89 LYS A CA 1
ATOM 696 C C . LYS A 1 89 ? 39.018 16.174 -43.468 1.00 86.94 89 LYS A C 1
ATOM 698 O O . LYS A 1 89 ? 38.474 15.456 -42.633 1.00 86.94 89 LYS A O 1
ATOM 703 N N . LYS A 1 90 ? 38.450 16.427 -44.654 1.00 86.38 90 LYS A N 1
ATOM 704 C CA . LYS A 1 90 ? 37.155 15.864 -45.082 1.00 86.38 90 LYS A CA 1
ATOM 705 C C . LYS A 1 90 ? 37.299 14.387 -45.483 1.00 86.38 90 LYS A C 1
ATOM 707 O O . LYS A 1 90 ? 37.365 14.052 -46.668 1.00 86.38 90 LYS A O 1
ATOM 712 N N . THR A 1 91 ? 37.371 13.514 -44.479 1.00 89.00 91 THR A N 1
ATOM 713 C CA . THR A 1 91 ? 37.561 12.059 -44.616 1.00 89.00 91 THR A CA 1
ATOM 714 C C . THR A 1 91 ? 36.398 11.293 -43.989 1.00 89.00 91 THR A C 1
ATOM 716 O O . THR A 1 91 ? 35.913 11.657 -42.921 1.00 89.00 91 THR A O 1
ATOM 719 N N . CYS A 1 92 ? 35.934 10.222 -44.639 1.00 88.38 92 CYS A N 1
ATOM 720 C CA . CYS A 1 92 ? 34.882 9.379 -44.071 1.00 88.38 92 CYS A CA 1
ATOM 721 C C . CYS A 1 92 ? 35.408 8.607 -42.838 1.00 88.38 92 CYS A C 1
ATOM 723 O O . CYS A 1 92 ? 36.379 7.859 -42.985 1.00 88.38 92 CYS A O 1
ATOM 725 N N . PRO A 1 93 ? 34.750 8.679 -41.664 1.00 87.75 93 PRO A N 1
ATOM 726 C CA . PRO A 1 93 ? 35.176 7.950 -40.463 1.00 87.75 93 PRO A CA 1
ATOM 727 C C . PRO A 1 93 ? 35.175 6.421 -40.618 1.00 87.75 93 PRO A C 1
ATOM 729 O O . PRO A 1 93 ? 35.904 5.732 -39.911 1.00 87.75 93 PRO A O 1
ATOM 732 N N . LEU A 1 94 ? 34.358 5.886 -41.533 1.00 89.19 94 LEU A N 1
ATOM 733 C CA . LEU A 1 94 ? 34.184 4.444 -41.726 1.00 89.19 94 LEU A CA 1
ATOM 734 C C . LEU A 1 94 ? 35.179 3.857 -42.730 1.00 89.19 94 LEU A C 1
ATOM 736 O O . LEU A 1 94 ? 35.825 2.854 -42.452 1.00 89.19 94 LEU A O 1
ATOM 740 N N . CYS A 1 95 ? 35.308 4.476 -43.906 1.00 88.88 95 CYS A N 1
ATOM 741 C CA . CYS A 1 95 ? 36.098 3.925 -45.014 1.00 88.88 95 CYS A CA 1
ATOM 742 C C . CYS A 1 95 ? 37.312 4.776 -45.405 1.00 88.88 95 CYS A C 1
ATOM 744 O O . CYS A 1 95 ? 37.998 4.444 -46.368 1.00 88.88 95 CYS A O 1
ATOM 746 N N . ARG A 1 96 ? 37.570 5.885 -44.695 1.00 88.19 96 ARG A N 1
ATOM 747 C CA . ARG A 1 96 ? 38.687 6.824 -44.915 1.00 88.19 96 ARG A CA 1
ATOM 748 C C . ARG A 1 96 ? 38.750 7.459 -46.312 1.00 88.19 96 ARG A C 1
ATOM 750 O O . ARG A 1 96 ? 39.715 8.152 -46.620 1.00 88.19 96 ARG A O 1
ATOM 757 N N . LYS A 1 97 ? 37.722 7.277 -47.152 1.00 84.50 97 LYS A N 1
ATOM 758 C CA . LYS A 1 97 ? 37.632 7.926 -48.467 1.00 84.50 97 LYS A CA 1
ATOM 759 C C . LYS A 1 97 ? 37.530 9.446 -48.313 1.00 84.50 97 LYS A C 1
ATOM 761 O O . LYS A 1 97 ? 36.756 9.946 -47.492 1.00 84.50 97 LYS A O 1
ATOM 766 N N . ASN A 1 98 ? 38.303 10.153 -49.132 1.00 82.00 98 ASN A N 1
ATOM 767 C CA . ASN A 1 98 ? 38.254 11.606 -49.276 1.00 82.00 98 ASN A CA 1
ATOM 768 C C . ASN A 1 98 ? 37.088 12.023 -50.185 1.00 82.00 98 ASN A C 1
ATOM 770 O O . ASN A 1 98 ? 36.581 11.207 -50.954 1.00 82.00 98 ASN A O 1
ATOM 774 N N . GLN A 1 99 ? 36.701 13.302 -50.125 1.00 75.00 99 GLN A N 1
ATOM 775 C CA . GLN A 1 99 ? 35.776 13.933 -51.087 1.00 75.00 99 GLN A CA 1
ATOM 776 C C . GLN A 1 99 ? 34.392 13.259 -51.187 1.00 75.00 99 GLN A C 1
ATOM 778 O O . GLN A 1 99 ? 33.755 13.249 -52.238 1.00 75.00 99 GLN A O 1
ATOM 783 N N . TYR A 1 100 ? 33.896 12.713 -50.077 1.00 85.50 100 TYR A N 1
ATOM 784 C CA . TYR A 1 100 ? 32.542 12.177 -50.004 1.00 85.50 100 TYR A CA 1
ATOM 785 C C . TYR A 1 100 ? 31.493 13.303 -49.956 1.00 85.50 100 TYR A C 1
ATOM 787 O O . TYR A 1 100 ? 31.763 14.433 -49.525 1.00 85.50 100 TYR A O 1
ATOM 795 N N . GLN A 1 101 ? 30.279 12.986 -50.401 1.00 86.50 101 GLN A N 1
ATOM 796 C CA . GLN A 1 101 ? 29.125 13.879 -50.332 1.00 86.50 101 GLN A CA 1
ATOM 797 C C . GLN A 1 101 ? 28.232 13.478 -49.154 1.00 86.50 101 GLN A C 1
ATOM 799 O O . GLN A 1 101 ? 28.221 12.315 -48.749 1.00 86.50 101 GLN A O 1
ATOM 804 N N . THR A 1 102 ? 27.485 14.433 -48.599 1.00 87.44 102 THR A N 1
ATOM 805 C CA . THR A 1 102 ? 26.600 14.219 -47.447 1.00 87.44 102 THR A CA 1
ATOM 806 C C . THR A 1 102 ? 25.187 14.699 -47.750 1.00 87.44 102 THR A C 1
ATOM 808 O O . THR A 1 102 ? 24.988 15.723 -48.399 1.00 87.44 102 THR A O 1
ATOM 811 N N . ARG A 1 103 ? 24.194 13.966 -47.242 1.00 87.81 103 ARG A N 1
ATOM 812 C CA . ARG A 1 103 ? 22.784 14.363 -47.232 1.00 87.81 103 ARG A CA 1
ATOM 813 C C . ARG A 1 103 ? 22.207 14.034 -45.862 1.00 87.81 103 ARG A C 1
ATOM 815 O O . ARG A 1 103 ? 22.437 12.946 -45.341 1.00 87.81 103 ARG A O 1
ATOM 822 N N . VAL A 1 104 ? 21.480 14.979 -45.272 1.00 86.94 104 VAL A N 1
ATOM 823 C CA . VAL A 1 104 ? 20.815 14.769 -43.980 1.00 86.94 104 VAL A CA 1
ATOM 824 C C . VAL A 1 104 ? 19.613 13.844 -44.181 1.00 86.94 104 VAL A C 1
ATOM 826 O O . VAL A 1 104 ? 18.800 14.066 -45.079 1.00 86.94 104 VAL A O 1
ATOM 829 N N . ILE A 1 105 ? 19.500 12.820 -43.335 1.00 88.38 105 ILE A N 1
ATOM 830 C CA . ILE A 1 105 ? 18.340 11.925 -43.246 1.00 88.38 105 ILE A CA 1
ATOM 831 C C . ILE A 1 105 ? 17.722 12.029 -41.848 1.00 88.38 105 ILE A C 1
ATOM 833 O O . ILE A 1 105 ? 18.416 12.308 -40.873 1.00 88.38 105 ILE A O 1
ATOM 837 N N . HIS A 1 106 ? 16.414 11.793 -41.744 1.00 87.75 106 HIS A N 1
ATOM 838 C CA . HIS A 1 106 ? 15.663 11.873 -40.481 1.00 87.75 106 HIS A CA 1
ATOM 839 C C . HIS A 1 106 ? 15.149 10.507 -39.998 1.00 87.75 106 HIS A C 1
ATOM 841 O O . HIS A 1 106 ? 14.279 10.436 -39.129 1.00 87.75 106 HIS A O 1
ATOM 847 N N . ASP A 1 107 ? 15.676 9.416 -40.556 1.00 89.38 107 ASP A N 1
ATOM 848 C CA . ASP A 1 107 ? 15.213 8.059 -40.263 1.00 89.38 107 ASP A CA 1
ATOM 849 C C . ASP A 1 107 ? 15.469 7.661 -38.804 1.00 89.38 107 ASP A C 1
ATOM 851 O O . ASP A 1 107 ? 14.558 7.140 -38.160 1.00 89.38 107 ASP A O 1
ATOM 855 N N . GLY A 1 108 ? 16.637 8.003 -38.243 1.00 89.94 108 GLY A N 1
ATOM 856 C CA . GLY A 1 108 ? 16.942 7.806 -36.819 1.00 89.94 108 GLY A CA 1
ATOM 857 C C . GLY A 1 108 ? 15.931 8.496 -35.896 1.00 89.94 108 GLY A C 1
ATOM 858 O O . GLY A 1 108 ? 15.314 7.849 -35.052 1.00 89.94 108 GLY A O 1
ATOM 859 N N . ALA A 1 109 ? 15.631 9.776 -36.143 1.00 90.56 109 ALA A N 1
ATOM 860 C CA . ALA A 1 109 ? 14.625 10.514 -35.376 1.00 90.56 109 ALA A CA 1
ATOM 861 C C . ALA A 1 109 ? 13.215 9.901 -35.506 1.00 90.56 109 ALA A C 1
ATOM 863 O O . ALA A 1 109 ? 12.461 9.857 -34.531 1.00 90.56 109 ALA A O 1
ATOM 864 N N . ARG A 1 110 ? 12.839 9.400 -36.694 1.00 91.25 110 ARG A N 1
ATOM 865 C CA . ARG A 1 110 ? 11.566 8.685 -36.903 1.00 91.25 110 ARG A CA 1
ATOM 866 C C . ARG A 1 110 ? 11.513 7.397 -36.078 1.00 91.25 110 ARG A C 1
ATOM 868 O O . ARG A 1 110 ? 10.522 7.165 -35.389 1.00 91.25 110 ARG A O 1
ATOM 875 N N . LEU A 1 111 ? 12.567 6.585 -36.130 1.00 91.94 111 LEU A N 1
ATOM 876 C CA . LEU A 1 111 ? 12.684 5.334 -35.375 1.00 91.94 111 LEU A CA 1
ATOM 877 C C . LEU A 1 111 ? 12.643 5.585 -33.862 1.00 91.94 111 LEU A C 1
ATOM 879 O O . LEU A 1 111 ? 11.906 4.909 -33.143 1.00 91.94 111 LEU A O 1
ATOM 883 N N . PHE A 1 112 ? 13.341 6.618 -33.389 1.00 92.81 112 PHE A N 1
ATOM 884 C CA . PHE A 1 112 ? 13.328 7.027 -31.988 1.00 92.81 112 PHE A CA 1
ATOM 885 C C . PHE A 1 112 ? 11.920 7.407 -31.509 1.00 92.81 112 PHE A C 1
ATOM 887 O O . PHE A 1 112 ? 11.475 6.930 -30.466 1.00 92.81 112 PHE A O 1
ATOM 894 N N . ARG A 1 113 ? 11.152 8.173 -32.302 1.00 94.19 113 ARG A N 1
ATOM 895 C CA . ARG A 1 113 ? 9.745 8.491 -31.979 1.00 94.19 113 ARG A CA 1
ATOM 896 C C . ARG A 1 113 ? 8.886 7.238 -31.844 1.00 94.19 113 ARG A C 1
ATOM 898 O O . ARG A 1 113 ? 8.098 7.148 -30.905 1.00 94.19 113 ARG A O 1
ATOM 905 N N . VAL A 1 114 ? 9.048 6.267 -32.744 1.00 94.56 114 VAL A N 1
ATOM 906 C CA . VAL A 1 114 ? 8.322 4.987 -32.680 1.00 94.56 114 VAL A CA 1
ATOM 907 C C . VAL A 1 114 ? 8.710 4.203 -31.422 1.00 94.56 114 VAL A C 1
ATOM 909 O O . VAL A 1 114 ? 7.829 3.692 -30.725 1.00 94.56 114 VAL A O 1
ATOM 912 N N . LYS A 1 115 ? 10.001 4.160 -31.072 1.00 94.25 115 LYS A N 1
ATOM 913 C CA . LYS A 1 115 ? 10.502 3.525 -29.840 1.00 94.25 115 LYS A CA 1
ATOM 914 C C . LYS A 1 115 ? 9.905 4.184 -28.593 1.00 94.25 115 LYS A C 1
ATOM 916 O O . LYS A 1 115 ? 9.379 3.489 -27.723 1.00 94.25 115 LYS A O 1
ATOM 921 N N . CYS A 1 116 ? 9.909 5.515 -28.522 1.00 95.00 116 CYS A N 1
ATOM 922 C CA . CYS A 1 116 ? 9.286 6.275 -27.437 1.00 95.00 116 CYS A CA 1
ATOM 923 C C . CYS A 1 116 ? 7.780 6.007 -27.336 1.00 95.00 116 CYS A C 1
ATOM 925 O O . CYS A 1 116 ? 7.293 5.673 -26.256 1.00 95.00 116 CYS A O 1
ATOM 927 N N . ALA A 1 117 ? 7.051 6.085 -28.453 1.00 97.25 117 ALA A N 1
ATOM 928 C CA . ALA A 1 117 ? 5.618 5.804 -28.490 1.00 97.25 117 ALA A CA 1
ATOM 929 C C . ALA A 1 117 ? 5.316 4.383 -27.995 1.00 97.25 117 ALA A C 1
ATOM 931 O O . ALA A 1 117 ? 4.448 4.194 -27.146 1.00 97.25 117 ALA A O 1
ATOM 932 N N . THR A 1 118 ? 6.088 3.391 -28.443 1.00 97.38 118 THR A N 1
ATOM 933 C CA . THR A 1 118 ? 5.949 1.994 -28.008 1.00 97.38 118 THR A CA 1
ATOM 934 C C . THR A 1 118 ? 6.162 1.850 -26.502 1.00 97.38 118 THR A C 1
ATOM 936 O O . THR A 1 118 ? 5.369 1.187 -25.835 1.00 97.38 118 THR A O 1
ATOM 939 N N . ARG A 1 119 ? 7.178 2.516 -25.932 1.00 97.56 119 ARG A N 1
ATOM 940 C CA . ARG A 1 119 ? 7.437 2.514 -24.479 1.00 97.56 119 ARG A CA 1
ATOM 941 C C . ARG A 1 119 ? 6.275 3.111 -23.689 1.00 97.56 119 ARG A C 1
ATOM 943 O O . ARG A 1 119 ? 5.823 2.499 -22.722 1.00 97.56 119 ARG A O 1
ATOM 950 N N . VAL A 1 120 ? 5.770 4.270 -24.114 1.00 97.94 120 VAL A N 1
ATOM 951 C CA . VAL A 1 120 ? 4.627 4.935 -23.466 1.00 97.94 120 VAL A CA 1
ATOM 952 C C . VAL A 1 120 ? 3.391 4.042 -23.524 1.00 97.94 120 VAL A C 1
ATOM 954 O O . VAL A 1 120 ? 2.750 3.794 -22.503 1.00 97.94 120 VAL A O 1
ATOM 957 N N . GLN A 1 121 ? 3.086 3.496 -24.700 1.00 97.94 121 GLN A N 1
ATOM 958 C CA . GLN A 1 121 ? 1.938 2.617 -24.865 1.00 97.94 121 GLN A CA 1
ATOM 959 C C . GLN A 1 121 ? 2.071 1.328 -24.041 1.00 97.94 121 GLN A C 1
ATOM 961 O O . GLN A 1 121 ? 1.094 0.896 -23.435 1.00 97.94 121 GLN A O 1
ATOM 966 N N . ALA A 1 122 ? 3.255 0.710 -23.989 1.00 98.25 122 ALA A N 1
ATOM 967 C CA . ALA A 1 122 ? 3.503 -0.478 -23.174 1.00 98.25 122 ALA A CA 1
ATOM 968 C C . ALA A 1 122 ? 3.308 -0.187 -21.678 1.00 98.25 122 ALA A C 1
ATOM 970 O O . ALA A 1 122 ? 2.656 -0.961 -20.974 1.00 98.25 122 ALA A O 1
ATOM 971 N N . TYR A 1 123 ? 3.803 0.960 -21.202 1.00 97.88 123 TYR A N 1
ATOM 972 C CA . TYR A 1 123 ? 3.618 1.381 -19.817 1.00 97.88 123 TYR A CA 1
ATOM 973 C C . TYR A 1 123 ? 2.140 1.599 -19.479 1.00 97.88 123 TYR A C 1
ATOM 975 O O . TYR A 1 123 ? 1.661 1.099 -18.459 1.00 97.88 123 TYR A O 1
ATOM 983 N N . TRP A 1 124 ? 1.404 2.276 -20.363 1.00 97.94 124 TRP A N 1
ATOM 984 C CA . TRP A 1 124 ? -0.028 2.521 -20.206 1.00 97.94 124 TRP A CA 1
ATOM 985 C C . TRP A 1 124 ? -0.851 1.228 -20.213 1.00 97.94 124 TRP A C 1
ATOM 987 O O . TRP A 1 124 ? -1.641 0.993 -19.297 1.00 97.94 124 TRP A O 1
ATOM 997 N N . ARG A 1 125 ? -0.615 0.340 -21.190 1.00 97.94 125 ARG A N 1
ATOM 998 C CA . ARG A 1 125 ? -1.252 -0.987 -21.250 1.00 97.94 125 ARG A CA 1
ATOM 999 C C . ARG A 1 125 ? -0.984 -1.776 -19.967 1.00 97.94 125 ARG A C 1
ATOM 1001 O O . ARG A 1 125 ? -1.914 -2.306 -19.364 1.00 97.94 125 ARG A O 1
ATOM 1008 N N . GLY A 1 126 ? 0.261 -1.776 -19.488 1.00 97.38 126 GLY A N 1
ATOM 1009 C CA . GLY A 1 126 ? 0.627 -2.409 -18.221 1.00 97.38 126 GLY A CA 1
ATOM 1010 C C . GLY A 1 126 ? -0.053 -1.776 -17.001 1.00 97.38 126 GLY A C 1
ATOM 1011 O O . GLY A 1 126 ? -0.468 -2.492 -16.091 1.00 97.38 126 GLY A O 1
ATOM 1012 N N . TYR A 1 127 ? -0.197 -0.449 -16.966 1.00 97.12 127 TYR A N 1
ATOM 1013 C CA . TYR A 1 127 ? -0.904 0.255 -15.894 1.00 97.12 127 TYR A CA 1
ATOM 1014 C C . TYR A 1 127 ? -2.380 -0.153 -15.824 1.00 97.12 127 TYR A C 1
ATOM 1016 O O . TYR A 1 127 ? -2.852 -0.497 -14.738 1.00 97.12 127 TYR A O 1
ATOM 1024 N N . ILE A 1 128 ? -3.081 -0.183 -16.964 1.00 97.25 128 ILE A N 1
ATOM 1025 C CA . ILE A 1 128 ? -4.491 -0.594 -17.036 1.00 97.25 128 ILE A CA 1
ATOM 1026 C C . ILE A 1 128 ? -4.664 -2.014 -16.491 1.00 97.25 128 ILE A C 1
ATOM 1028 O O . ILE A 1 128 ? -5.481 -2.231 -15.594 1.00 97.25 128 ILE A O 1
ATOM 1032 N N . VAL A 1 129 ? -3.857 -2.966 -16.974 1.00 97.12 129 VAL A N 1
ATOM 1033 C CA . VAL A 1 129 ? -3.936 -4.369 -16.537 1.00 97.12 129 VAL A CA 1
ATOM 1034 C C . VAL A 1 129 ? -3.667 -4.491 -15.039 1.00 97.12 129 VAL A C 1
ATOM 1036 O O . VAL A 1 129 ? -4.426 -5.152 -14.334 1.00 97.12 129 VAL A O 1
ATOM 1039 N N . ARG A 1 130 ? -2.644 -3.806 -14.507 1.00 95.88 130 ARG A N 1
ATOM 1040 C CA . ARG A 1 130 ? -2.355 -3.820 -13.062 1.00 95.88 130 ARG A CA 1
ATOM 1041 C C . ARG A 1 130 ? -3.486 -3.207 -12.237 1.00 95.88 130 ARG A C 1
ATOM 1043 O O . ARG A 1 130 ? -3.794 -3.733 -11.170 1.00 95.88 130 ARG A O 1
ATOM 1050 N N . LYS A 1 131 ? -4.106 -2.117 -12.703 1.00 95.50 131 LYS A N 1
ATOM 1051 C CA . LYS A 1 131 ? -5.251 -1.487 -12.027 1.00 95.50 131 LYS A CA 1
ATOM 1052 C C . LYS A 1 131 ? -6.435 -2.452 -11.948 1.00 95.50 131 LYS A C 1
ATOM 1054 O O . LYS A 1 131 ? -6.994 -2.630 -10.870 1.00 95.50 131 LYS A O 1
ATOM 1059 N N . TRP A 1 132 ? -6.766 -3.114 -13.055 1.00 95.44 132 TRP A N 1
ATOM 1060 C CA . TRP A 1 132 ? -7.826 -4.120 -13.099 1.00 95.44 132 TRP A CA 1
ATOM 1061 C C . TRP A 1 132 ? -7.507 -5.343 -12.227 1.00 95.44 132 TRP A C 1
ATOM 1063 O O . TRP A 1 132 ? -8.324 -5.748 -11.402 1.00 95.44 132 TRP A O 1
ATOM 1073 N N . TYR A 1 133 ? -6.283 -5.867 -12.317 1.00 93.75 133 TYR A N 1
ATOM 1074 C CA . TYR A 1 133 ? -5.842 -7.028 -11.544 1.00 93.75 133 TYR A CA 1
ATOM 1075 C C . TYR A 1 133 ? -5.881 -6.789 -10.026 1.00 93.75 133 TYR A C 1
ATOM 1077 O O . TYR A 1 133 ? -6.253 -7.683 -9.268 1.00 93.75 133 TYR A O 1
ATOM 1085 N N . ARG A 1 134 ? -5.568 -5.570 -9.557 1.00 92.38 134 ARG A N 1
ATOM 1086 C CA . ARG A 1 134 ? -5.726 -5.209 -8.134 1.00 92.38 134 ARG A CA 1
ATOM 1087 C C . ARG A 1 134 ? -7.170 -5.351 -7.658 1.00 92.38 134 ARG A C 1
ATOM 1089 O O . ARG A 1 134 ? -7.378 -5.800 -6.537 1.00 92.38 134 ARG A O 1
ATOM 1096 N N . ASN A 1 135 ? -8.145 -4.971 -8.484 1.00 91.69 135 ASN A N 1
ATOM 1097 C CA . ASN A 1 135 ? -9.559 -5.111 -8.137 1.00 91.69 135 ASN A CA 1
ATOM 1098 C C . ASN A 1 135 ? -9.980 -6.579 -8.142 1.00 91.69 135 ASN A C 1
ATOM 1100 O O . ASN A 1 135 ? -10.614 -7.025 -7.192 1.00 91.69 135 ASN A O 1
ATOM 1104 N N . LEU A 1 136 ? -9.556 -7.350 -9.148 1.00 91.25 136 LEU A N 1
ATOM 1105 C CA . LEU A 1 136 ? -9.812 -8.789 -9.173 1.00 91.25 136 LEU A CA 1
ATOM 1106 C C . LEU A 1 136 ? -9.268 -9.503 -7.940 1.00 91.25 136 LEU A C 1
ATOM 1108 O O . LEU A 1 136 ? -9.976 -10.318 -7.362 1.00 91.25 136 LEU A O 1
ATOM 1112 N N . ARG A 1 137 ? -8.056 -9.161 -7.487 1.00 90.69 137 ARG A N 1
ATOM 1113 C CA . ARG A 1 137 ? -7.442 -9.768 -6.295 1.00 90.69 137 ARG A CA 1
ATOM 1114 C C . ARG A 1 137 ? -8.257 -9.551 -5.014 1.00 90.69 137 ARG A C 1
ATOM 1116 O O . ARG A 1 137 ? -8.079 -10.305 -4.069 1.00 90.69 137 ARG A O 1
ATOM 1123 N N . LYS A 1 138 ? -9.140 -8.547 -4.968 1.00 88.31 138 LYS A N 1
ATOM 1124 C CA . LYS A 1 138 ? -10.052 -8.317 -3.834 1.00 88.31 138 LYS A CA 1
ATOM 1125 C C . LYS A 1 138 ? -11.315 -9.179 -3.884 1.00 88.31 138 LYS A C 1
ATOM 1127 O O . LYS A 1 138 ? -11.991 -9.295 -2.866 1.00 88.31 138 LYS A O 1
ATOM 1132 N N . ILE A 1 139 ? -11.657 -9.720 -5.051 1.00 89.62 139 ILE A N 1
ATOM 1133 C CA . ILE A 1 139 ? -12.940 -10.390 -5.311 1.00 89.62 139 ILE A CA 1
ATOM 1134 C C . ILE A 1 139 ? -12.730 -11.891 -5.528 1.00 89.62 139 ILE A C 1
ATOM 1136 O O . ILE A 1 139 ? -13.503 -12.700 -5.027 1.00 89.62 139 ILE A O 1
ATOM 1140 N N . VAL A 1 140 ? -11.680 -12.267 -6.255 1.00 91.38 140 VAL A N 1
ATOM 1141 C CA . VAL A 1 140 ? -11.416 -13.645 -6.669 1.00 91.38 140 VAL A CA 1
ATOM 1142 C C . VAL A 1 140 ? -10.360 -14.273 -5.751 1.00 91.38 140 VAL A C 1
ATOM 1144 O O . VAL A 1 140 ? -9.244 -13.749 -5.672 1.00 91.38 140 VAL A O 1
ATOM 1147 N N . PRO A 1 141 ? -10.665 -15.404 -5.087 1.00 92.12 141 PRO A N 1
ATOM 1148 C CA . PRO A 1 141 ? -9.695 -16.125 -4.273 1.00 92.12 141 PRO A CA 1
ATOM 1149 C C . PRO A 1 141 ? -8.534 -16.676 -5.123 1.00 92.12 141 PRO A C 1
ATOM 1151 O O . PRO A 1 141 ? -8.780 -17.307 -6.154 1.00 92.12 141 PRO A O 1
ATOM 1154 N N . PRO A 1 142 ? -7.269 -16.499 -4.700 1.00 93.44 142 PRO A N 1
ATOM 1155 C CA . PRO A 1 142 ? -6.121 -17.113 -5.365 1.00 93.44 142 PRO A CA 1
ATOM 1156 C C . PRO A 1 142 ? -6.147 -18.649 -5.307 1.00 93.44 142 PRO A C 1
ATOM 1158 O O . PRO A 1 142 ? -6.624 -19.231 -4.333 1.00 93.44 142 PRO A O 1
ATOM 1161 N N . THR A 1 143 ? -5.564 -19.309 -6.313 1.00 92.12 143 THR A N 1
ATOM 1162 C CA . THR A 1 143 ? -5.409 -20.778 -6.345 1.00 92.12 143 THR A CA 1
ATOM 1163 C C . THR A 1 143 ? -4.339 -21.274 -5.367 1.00 92.12 143 THR A C 1
ATOM 1165 O O . THR A 1 143 ? -4.492 -22.333 -4.764 1.00 92.12 143 THR A O 1
ATOM 1168 N N . ASP A 1 144 ? -3.263 -20.503 -5.181 1.00 94.69 144 ASP A N 1
ATOM 1169 C CA . ASP A 1 144 ? -2.185 -20.838 -4.247 1.00 94.69 144 ASP A CA 1
ATOM 1170 C C . ASP A 1 144 ? -2.691 -20.869 -2.797 1.00 94.69 144 ASP A C 1
ATOM 1172 O O . ASP A 1 144 ? -3.317 -19.919 -2.323 1.00 94.69 144 ASP A O 1
ATOM 1176 N N . ALA A 1 145 ? -2.385 -21.943 -2.068 1.00 94.56 145 ALA A N 1
ATOM 1177 C CA . ALA A 1 145 ? -2.917 -22.172 -0.728 1.00 94.56 145 ALA A CA 1
ATOM 1178 C C . ALA A 1 145 ? -2.507 -21.096 0.297 1.00 94.56 145 ALA A C 1
ATOM 1180 O O . ALA A 1 145 ? -3.328 -20.703 1.130 1.00 94.56 145 ALA A O 1
ATOM 1181 N N . LYS A 1 146 ? -1.268 -20.586 0.238 1.00 94.69 146 LYS A N 1
ATOM 1182 C CA . LYS A 1 146 ? -0.777 -19.564 1.179 1.00 94.69 146 LYS A CA 1
ATOM 1183 C C . LYS A 1 146 ? -1.432 -18.216 0.899 1.00 94.69 146 LYS A C 1
ATOM 1185 O O . LYS A 1 146 ? -1.852 -17.528 1.829 1.00 94.69 146 LYS A O 1
ATOM 1190 N N . LEU A 1 147 ? -1.545 -17.846 -0.376 1.00 92.19 147 LEU A N 1
ATOM 1191 C CA . LEU A 1 147 ? -2.211 -16.606 -0.780 1.00 92.19 147 LEU A CA 1
ATOM 1192 C C . LEU A 1 147 ? -3.719 -16.660 -0.531 1.00 92.19 147 LEU A C 1
ATOM 1194 O O . LEU A 1 147 ? -4.299 -15.663 -0.106 1.00 92.19 147 LEU A O 1
ATOM 1198 N N . ARG A 1 148 ? -4.341 -17.824 -0.730 1.00 93.88 148 ARG A N 1
ATOM 1199 C CA . ARG A 1 148 ? -5.756 -18.056 -0.435 1.00 93.88 148 ARG A CA 1
ATOM 1200 C C . ARG A 1 148 ? -6.064 -17.891 1.050 1.00 93.88 148 ARG A C 1
ATOM 1202 O O . ARG A 1 148 ? -7.058 -17.258 1.386 1.00 93.88 148 ARG A O 1
ATOM 1209 N N . ARG A 1 149 ? -5.196 -18.397 1.937 1.00 94.44 149 ARG A N 1
ATOM 1210 C CA . ARG A 1 149 ? -5.326 -18.187 3.389 1.00 94.44 149 ARG A CA 1
ATOM 1211 C C . ARG A 1 149 ? -5.331 -16.697 3.740 1.00 94.44 149 ARG A C 1
ATOM 1213 O O . ARG A 1 149 ? -6.264 -16.253 4.395 1.00 94.44 149 ARG A O 1
ATOM 1220 N N . LYS A 1 150 ? -4.351 -15.931 3.245 1.00 93.25 150 LYS A N 1
ATOM 1221 C CA . LYS A 1 150 ? -4.275 -14.476 3.478 1.00 93.25 150 LYS A CA 1
ATOM 1222 C C . LYS A 1 150 ? -5.496 -13.728 2.939 1.00 93.25 150 LYS A C 1
ATOM 1224 O O . LYS A 1 150 ? -6.023 -12.856 3.612 1.00 93.25 150 LYS A O 1
ATOM 1229 N N . PHE A 1 151 ? -5.970 -14.098 1.749 1.00 94.75 151 PHE A N 1
ATOM 1230 C CA . PHE A 1 151 ? -7.175 -13.511 1.160 1.00 94.75 151 PHE A CA 1
ATOM 1231 C C . PHE A 1 151 ? -8.397 -13.678 2.076 1.00 94.75 151 PHE A C 1
ATOM 1233 O O . PHE A 1 151 ? -9.117 -12.715 2.329 1.00 94.75 151 PHE A O 1
ATOM 1240 N N . PHE A 1 152 ? -8.629 -14.888 2.594 1.00 95.00 152 PHE A N 1
ATOM 1241 C CA . PHE A 1 152 ? -9.765 -15.134 3.482 1.00 95.00 152 PHE A CA 1
ATOM 1242 C C . PHE A 1 152 ? -9.590 -14.507 4.867 1.00 95.00 152 PHE A C 1
ATOM 1244 O O . PHE A 1 152 ? -10.576 -14.064 5.442 1.00 95.00 152 PHE A O 1
ATOM 1251 N N . GLU A 1 153 ? -8.365 -14.414 5.379 1.00 95.31 153 GLU A N 1
ATOM 1252 C CA . GLU A 1 153 ? -8.047 -13.710 6.627 1.00 95.31 153 GLU A CA 1
ATOM 1253 C C . GLU A 1 153 ? -8.369 -12.210 6.541 1.00 95.31 153 GLU A C 1
ATOM 1255 O O . GLU A 1 153 ? -9.068 -11.669 7.399 1.00 95.31 153 GLU A O 1
ATOM 1260 N N . GLU A 1 154 ? -7.949 -11.545 5.462 1.00 93.62 154 GLU A N 1
ATOM 1261 C CA . GLU A 1 154 ? -8.312 -10.150 5.188 1.00 93.62 154 GLU A CA 1
ATOM 1262 C C . GLU A 1 154 ? -9.837 -9.986 5.075 1.00 93.62 154 GLU A C 1
ATOM 1264 O O . GLU A 1 154 ? -10.410 -9.067 5.662 1.00 93.62 154 GLU A O 1
ATOM 1269 N N . LYS A 1 155 ? -10.521 -10.909 4.380 1.00 94.38 155 LYS A N 1
ATOM 1270 C CA . LYS A 1 155 ? -11.986 -10.876 4.246 1.00 94.38 155 LYS A CA 1
ATOM 1271 C C . LYS A 1 155 ? -12.721 -11.096 5.559 1.00 94.38 155 LYS A C 1
ATOM 1273 O O . LYS A 1 155 ? -13.698 -10.402 5.830 1.00 94.38 155 LYS A O 1
ATOM 1278 N N . PHE A 1 156 ? -12.252 -12.024 6.381 1.00 95.31 156 PHE A N 1
ATOM 1279 C CA . PHE A 1 156 ? -12.811 -12.263 7.704 1.00 95.31 156 PHE A CA 1
ATOM 1280 C C . PHE A 1 156 ? -12.638 -11.040 8.608 1.00 95.31 156 PHE A C 1
ATOM 1282 O O . PHE A 1 156 ? -13.568 -10.664 9.318 1.00 95.31 156 PHE A O 1
ATOM 1289 N N . THR A 1 157 ? -11.484 -10.378 8.528 1.00 95.19 157 THR A N 1
ATOM 1290 C CA . THR A 1 157 ? -11.211 -9.138 9.264 1.00 95.19 157 THR A CA 1
ATOM 1291 C C . THR A 1 157 ? -12.143 -8.005 8.819 1.00 95.19 157 THR A C 1
ATOM 1293 O O . THR A 1 157 ? -12.721 -7.328 9.663 1.00 95.19 157 THR A O 1
ATOM 1296 N N . GLU A 1 158 ? -12.364 -7.835 7.509 1.00 93.44 158 GLU A N 1
ATOM 1297 C CA . GLU A 1 158 ? -13.311 -6.854 6.946 1.00 93.44 158 GLU A CA 1
ATOM 1298 C C . GLU A 1 158 ? -14.746 -7.085 7.455 1.00 93.44 158 GLU A C 1
ATOM 1300 O O . GLU A 1 158 ? -15.427 -6.144 7.867 1.00 93.44 158 GLU A O 1
ATOM 1305 N N . ILE A 1 159 ? -15.205 -8.342 7.461 1.00 93.19 159 ILE A N 1
ATOM 1306 C CA . ILE A 1 159 ? -16.535 -8.714 7.965 1.00 93.19 159 ILE A CA 1
ATOM 1307 C C . ILE A 1 159 ? -16.623 -8.486 9.474 1.00 93.19 159 ILE A C 1
ATOM 1309 O O . ILE A 1 159 ? -17.594 -7.894 9.937 1.00 93.19 159 ILE A O 1
ATOM 1313 N N . SER A 1 160 ? -15.610 -8.912 10.229 1.00 94.12 160 SER A N 1
ATOM 1314 C CA . SER A 1 160 ? -15.567 -8.748 11.685 1.00 94.12 160 SER A CA 1
ATOM 1315 C C . SER A 1 160 ? -15.601 -7.274 12.070 1.00 94.12 160 SER A C 1
ATOM 1317 O O . SER A 1 160 ? -16.390 -6.884 12.920 1.00 94.12 160 SER A O 1
ATOM 1319 N N . HIS A 1 161 ? -14.823 -6.430 11.390 1.00 91.94 161 HIS A N 1
ATOM 1320 C CA . HIS A 1 161 ? -14.841 -4.987 11.609 1.00 91.94 161 HIS A CA 1
ATOM 1321 C C . HIS A 1 161 ? -16.212 -4.383 11.291 1.00 91.94 161 HIS A C 1
ATOM 1323 O O . HIS A 1 161 ? -16.740 -3.606 12.078 1.00 91.94 161 HIS A O 1
ATOM 1329 N N . ARG A 1 162 ? -16.830 -4.756 10.161 1.00 91.94 162 ARG A N 1
ATOM 1330 C CA . ARG A 1 162 ? -18.191 -4.303 9.826 1.00 91.94 162 ARG A CA 1
ATOM 1331 C C . ARG A 1 162 ? -19.214 -4.722 10.877 1.00 91.94 162 ARG A C 1
ATOM 1333 O O . ARG A 1 162 ?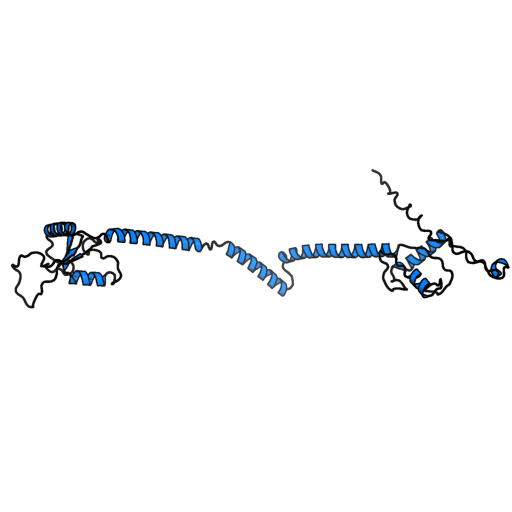 -20.085 -3.925 11.204 1.00 91.94 162 ARG A O 1
ATOM 1340 N N . LEU A 1 163 ? -19.105 -5.947 11.388 1.00 91.81 163 LEU A N 1
ATOM 1341 C CA . LEU A 1 163 ? -19.966 -6.455 12.448 1.00 91.81 163 LEU A CA 1
ATOM 1342 C C . LEU A 1 163 ? -19.771 -5.637 13.731 1.00 91.81 163 LEU A C 1
ATOM 1344 O O . LEU A 1 163 ? -20.744 -5.135 14.281 1.00 91.81 163 LEU A O 1
ATOM 1348 N N . LEU A 1 164 ? -18.524 -5.432 14.163 1.00 87.25 164 LEU A N 1
ATOM 1349 C CA . LEU A 1 164 ? -18.197 -4.628 15.343 1.00 87.25 164 LEU A CA 1
ATOM 1350 C C . LEU A 1 164 ? -18.712 -3.190 15.219 1.00 87.25 164 LEU A C 1
ATOM 1352 O O . LEU A 1 164 ? -19.342 -2.701 16.144 1.00 87.25 164 LEU A O 1
ATOM 1356 N N . CYS A 1 165 ? -18.538 -2.546 14.062 1.00 83.00 165 CYS A N 1
ATOM 1357 C CA . CYS A 1 165 ? -19.078 -1.207 13.818 1.00 83.00 165 CYS A CA 1
ATOM 1358 C C . CYS A 1 165 ? -20.610 -1.156 13.746 1.00 83.00 165 CYS A C 1
ATOM 1360 O O . CYS A 1 165 ? -21.177 -0.078 13.875 1.00 83.00 165 CYS A O 1
ATOM 1362 N N . SER A 1 166 ? -21.280 -2.282 13.479 1.00 84.56 166 SER A N 1
ATOM 1363 C CA . SER A 1 166 ? -22.746 -2.342 13.475 1.00 84.56 166 SER A CA 1
ATOM 1364 C C . SER A 1 166 ? -23.345 -2.498 14.872 1.00 84.56 166 SER A C 1
ATOM 1366 O O . SER A 1 166 ? -24.521 -2.194 15.059 1.00 84.56 166 SER A O 1
ATOM 1368 N N . TYR A 1 167 ? -22.558 -2.955 15.852 1.00 81.81 167 TYR A N 1
ATOM 1369 C CA . TYR A 1 167 ? -23.007 -2.983 17.237 1.00 81.81 167 TYR A CA 1
ATOM 1370 C C . TYR A 1 167 ? -23.026 -1.564 17.801 1.00 81.81 167 TYR A C 1
ATOM 1372 O O . TYR A 1 167 ? -22.039 -0.834 17.721 1.00 81.81 167 TYR A O 1
ATOM 1380 N N . ASN A 1 168 ? -24.156 -1.186 18.398 1.00 69.38 168 ASN A N 1
ATOM 1381 C CA . ASN A 1 168 ? -24.262 0.061 19.137 1.00 69.38 168 ASN A CA 1
ATOM 1382 C C . ASN A 1 168 ? -23.535 -0.093 20.479 1.00 69.38 168 ASN A C 1
ATOM 1384 O O . ASN A 1 168 ? -24.098 -0.599 21.445 1.00 69.38 168 ASN A O 1
ATOM 1388 N N . THR A 1 169 ? -22.268 0.307 20.527 1.00 72.19 169 THR A N 1
ATOM 1389 C CA . THR A 1 169 ? -21.486 0.389 21.766 1.00 72.19 169 THR A CA 1
ATOM 1390 C C . THR A 1 169 ? -21.551 1.799 22.344 1.00 72.19 169 THR A C 1
ATOM 1392 O O . THR A 1 169 ? -20.517 2.337 22.738 1.00 72.19 169 THR A O 1
ATOM 1395 N N . ASN A 1 170 ? -22.729 2.432 22.356 1.00 74.31 170 ASN A N 1
ATOM 1396 C CA . ASN A 1 170 ? -22.913 3.739 22.988 1.00 74.31 170 ASN A CA 1
ATOM 1397 C C . ASN A 1 170 ? -22.924 3.588 24.517 1.00 74.31 170 ASN A C 1
ATOM 1399 O O . ASN A 1 170 ? -23.931 3.765 25.194 1.00 74.31 170 ASN A O 1
ATOM 1403 N N . ILE A 1 171 ? -21.779 3.171 25.051 1.00 81.94 171 ILE A N 1
ATOM 1404 C CA . ILE A 1 171 ? -21.528 3.019 26.482 1.00 81.94 171 ILE A CA 1
ATOM 1405 C C . ILE A 1 171 ? -21.623 4.394 27.161 1.00 81.94 171 ILE A C 1
ATOM 1407 O O . ILE A 1 171 ? -22.037 4.479 28.313 1.00 81.94 171 ILE A O 1
ATOM 1411 N N . ASP A 1 172 ? -21.318 5.464 26.426 1.00 86.06 172 ASP A N 1
ATOM 1412 C CA . ASP A 1 172 ? -21.443 6.841 26.897 1.00 86.06 172 ASP A CA 1
ATOM 1413 C C . ASP A 1 172 ? -22.901 7.208 27.215 1.00 86.06 172 ASP A C 1
ATOM 1415 O O . ASP A 1 172 ? -23.159 7.858 28.224 1.00 86.06 172 ASP A O 1
ATOM 1419 N N . GLU A 1 173 ? -23.867 6.738 26.419 1.00 88.62 173 GLU A N 1
ATOM 1420 C CA . GLU A 1 173 ? -25.298 6.914 26.704 1.00 88.62 173 GLU A CA 1
ATOM 1421 C C . GLU A 1 173 ? -25.707 6.174 27.983 1.00 88.62 173 GLU A C 1
ATOM 1423 O O . GLU A 1 173 ? -26.301 6.784 28.870 1.00 88.62 173 GLU A O 1
ATOM 1428 N N . LEU A 1 174 ? -25.277 4.920 28.155 1.00 87.62 174 LEU A N 1
ATOM 1429 C CA . LEU A 1 174 ? -25.510 4.169 29.394 1.00 87.62 174 LEU A CA 1
ATOM 1430 C C . LEU A 1 174 ? -24.894 4.866 30.621 1.00 87.62 174 LEU A C 1
ATOM 1432 O O . LEU A 1 174 ? -25.535 4.959 31.666 1.00 87.62 174 LEU A O 1
ATOM 1436 N N . PHE A 1 175 ? -23.658 5.362 30.521 1.00 93.12 175 PHE A N 1
ATOM 1437 C CA . PHE A 1 175 ? -23.032 6.091 31.625 1.00 93.12 175 PHE A CA 1
ATOM 1438 C C . PHE A 1 175 ? -23.735 7.418 31.902 1.00 93.12 175 PHE A C 1
ATOM 1440 O O . PHE A 1 175 ? -23.931 7.756 33.066 1.00 93.12 175 PHE A O 1
ATOM 1447 N N . SER A 1 176 ? -24.210 8.112 30.867 1.00 93.81 176 SER A N 1
ATOM 1448 C CA . SER A 1 176 ? -24.998 9.331 31.042 1.00 93.81 176 SER A CA 1
ATOM 1449 C C . SER A 1 176 ? -26.336 9.072 31.744 1.00 93.81 176 SER A C 1
ATOM 1451 O O . SER A 1 176 ? -26.746 9.871 32.585 1.00 93.81 176 SER A O 1
ATOM 1453 N N . GLU A 1 177 ? -26.987 7.935 31.477 1.00 93.00 177 GLU A N 1
ATOM 1454 C CA . GLU A 1 177 ? -28.203 7.519 32.184 1.00 93.00 177 GLU A CA 1
ATOM 1455 C C . GLU A 1 177 ? -27.918 7.199 33.656 1.00 93.00 177 GLU A C 1
ATOM 1457 O O . GLU A 1 177 ? -28.670 7.618 34.540 1.00 93.00 177 GLU A O 1
ATOM 1462 N N . ILE A 1 178 ? -26.813 6.502 33.940 1.00 95.19 178 ILE A N 1
ATOM 1463 C CA . ILE A 1 178 ? -26.384 6.204 35.314 1.00 95.19 178 ILE A CA 1
ATOM 1464 C C . ILE A 1 178 ? -26.085 7.501 36.071 1.00 95.19 178 ILE A C 1
ATOM 1466 O O . ILE A 1 178 ? -26.583 7.686 37.184 1.00 95.19 178 ILE A O 1
ATOM 1470 N N . ASP A 1 179 ? -25.322 8.414 35.472 1.00 96.06 179 ASP A N 1
ATOM 1471 C CA . ASP A 1 179 ? -24.978 9.702 36.075 1.00 96.06 179 ASP A CA 1
ATOM 1472 C C . ASP A 1 179 ? -26.224 10.555 36.326 1.00 96.06 179 ASP A C 1
ATOM 1474 O O . ASP A 1 179 ? -26.356 11.151 37.398 1.00 96.06 179 ASP A O 1
ATOM 1478 N N . LEU A 1 180 ? -27.182 10.557 35.391 1.00 95.62 180 LEU A N 1
ATOM 1479 C CA . LEU A 1 180 ? -28.473 11.217 35.567 1.00 95.62 180 LEU A CA 1
ATOM 1480 C C . LEU A 1 180 ? -29.242 10.625 36.756 1.00 95.62 180 LEU A C 1
ATOM 1482 O O . LEU A 1 180 ? -29.708 11.368 37.621 1.00 95.62 180 LEU A O 1
ATOM 1486 N N . CYS A 1 181 ? -29.338 9.296 36.847 1.00 95.25 181 CYS A N 1
ATOM 1487 C CA . CYS A 1 181 ? -29.979 8.621 37.975 1.00 95.25 181 CYS A CA 1
ATOM 1488 C C . CYS A 1 181 ? -29.298 8.959 39.310 1.00 95.25 181 CYS A C 1
ATOM 1490 O O . CYS A 1 181 ? -29.974 9.216 40.310 1.00 95.25 181 CYS A O 1
ATOM 1492 N N . LEU A 1 182 ? -27.965 8.986 39.348 1.00 95.75 182 LEU A N 1
ATOM 1493 C CA . LEU A 1 182 ? -27.212 9.358 40.545 1.00 95.75 182 LEU A CA 1
ATOM 1494 C C . LEU A 1 182 ? -27.424 10.827 40.922 1.00 95.75 182 LEU A C 1
ATOM 1496 O O . LEU A 1 182 ? -27.589 11.125 42.105 1.00 95.75 182 LEU A O 1
ATOM 1500 N N . ALA A 1 183 ? -27.459 11.735 39.947 1.00 94.56 183 ALA A N 1
ATOM 1501 C CA . ALA A 1 183 ? -27.727 13.151 40.174 1.00 94.56 183 ALA A CA 1
ATOM 1502 C C . ALA A 1 183 ? -29.128 13.375 40.762 1.00 94.56 183 ALA A C 1
ATOM 1504 O O . ALA A 1 183 ? -29.268 14.102 41.747 1.00 94.56 183 ALA A O 1
ATOM 1505 N N . VAL A 1 184 ? -30.147 12.692 40.227 1.00 94.56 184 VAL A N 1
ATOM 1506 C CA . VAL A 1 184 ? -31.520 12.737 40.756 1.00 94.56 184 VAL A CA 1
ATOM 1507 C C . VAL A 1 184 ? -31.564 12.233 42.199 1.00 94.56 184 VAL A C 1
ATOM 1509 O O . VAL A 1 184 ? -32.095 12.918 43.070 1.00 94.56 184 VAL A O 1
ATOM 1512 N N . ASN A 1 185 ? -30.955 11.079 42.485 1.00 91.69 185 ASN A N 1
ATOM 1513 C CA . ASN A 1 185 ? -30.929 10.528 43.842 1.00 91.69 185 ASN A CA 1
ATOM 1514 C C . ASN A 1 185 ? -30.214 11.457 44.833 1.00 91.69 185 ASN A C 1
ATOM 1516 O O . ASN A 1 185 ? -30.707 11.680 45.937 1.00 91.69 185 ASN A O 1
ATOM 1520 N N . ARG A 1 186 ? -29.080 12.046 44.437 1.00 88.94 186 ARG A N 1
ATOM 1521 C CA . ARG A 1 186 ? -28.360 13.025 45.265 1.00 88.94 186 ARG A CA 1
ATOM 1522 C C . ARG A 1 186 ? -29.194 14.275 45.526 1.00 88.94 186 ARG A C 1
ATOM 1524 O O . ARG A 1 186 ? -29.202 14.747 46.656 1.00 88.94 186 ARG A O 1
ATOM 1531 N N . SER A 1 187 ? -29.921 14.773 44.526 1.00 90.25 187 SER A N 1
ATOM 1532 C CA . SER A 1 187 ? -30.811 15.926 44.689 1.00 90.25 187 SER A CA 1
ATOM 1533 C C . SER A 1 187 ? -31.952 15.634 45.667 1.00 90.25 187 SER A C 1
ATOM 1535 O O . SER A 1 187 ? -32.232 16.458 46.531 1.00 90.25 187 SER A O 1
ATOM 1537 N N . ILE A 1 188 ? -32.562 14.445 45.602 1.00 87.06 188 ILE A N 1
ATOM 1538 C CA . ILE A 1 188 ? -33.596 14.029 46.563 1.00 87.06 188 ILE A CA 1
ATOM 1539 C C . ILE A 1 188 ? -33.020 13.967 47.983 1.00 87.06 188 ILE A C 1
ATOM 1541 O O . ILE A 1 188 ? -33.645 14.457 48.920 1.00 87.06 188 ILE A O 1
ATOM 1545 N N . LEU A 1 189 ? -31.822 13.399 48.151 1.00 80.06 189 LEU A N 1
ATOM 1546 C CA . LEU A 1 189 ? -31.157 13.351 49.455 1.00 80.06 189 LEU A CA 1
ATOM 1547 C C . LEU A 1 189 ? -30.828 14.753 49.985 1.00 80.06 189 LEU A C 1
ATOM 1549 O O . LEU A 1 189 ? -31.074 15.009 51.156 1.00 80.06 189 LEU A O 1
ATOM 1553 N N . GLN A 1 190 ? -30.356 15.670 49.136 1.00 79.25 190 GLN A N 1
ATOM 1554 C CA . GLN A 1 190 ? -30.121 17.072 49.509 1.00 79.25 190 GLN A CA 1
ATOM 1555 C C . GLN A 1 190 ? -31.414 17.799 49.902 1.00 79.25 190 GLN A C 1
ATOM 1557 O O . GLN A 1 190 ? -31.438 18.510 50.896 1.00 79.25 190 GLN A O 1
ATOM 1562 N N . GLN A 1 191 ? -32.518 17.586 49.185 1.00 79.25 191 GLN A N 1
ATOM 1563 C CA . GLN A 1 191 ? -33.811 18.173 49.559 1.00 79.25 191 GLN A CA 1
ATOM 1564 C C . GLN A 1 191 ? -34.328 17.643 50.901 1.00 79.25 191 GLN A C 1
ATOM 1566 O O . GLN A 1 191 ? -34.968 18.368 51.663 1.00 79.25 191 GLN A O 1
ATOM 1571 N N . LEU A 1 192 ? -34.082 16.364 51.198 1.00 71.31 192 LEU A N 1
ATOM 1572 C CA . LEU A 1 192 ? -34.373 15.803 52.516 1.00 71.31 192 LEU A CA 1
ATOM 1573 C C . LEU A 1 192 ? -33.459 16.410 53.585 1.00 71.31 192 LEU A C 1
ATOM 1575 O O . LEU A 1 192 ? -33.939 16.680 54.684 1.00 71.31 192 LEU A O 1
ATOM 1579 N N . ASP A 1 193 ? -32.197 16.666 53.241 1.00 67.94 193 ASP A N 1
ATOM 1580 C CA . ASP A 1 193 ? -31.208 17.281 54.122 1.00 67.94 193 ASP A CA 1
ATOM 1581 C C . ASP A 1 193 ? -31.607 18.699 54.536 1.00 67.94 193 ASP A C 1
ATOM 1583 O O . ASP A 1 193 ? -31.777 18.981 55.722 1.00 67.94 193 ASP A O 1
ATOM 1587 N N . GLU A 1 194 ? -31.943 19.539 53.559 1.00 69.44 194 GLU A N 1
ATOM 1588 C CA . GLU A 1 194 ? -32.444 20.899 53.779 1.00 69.44 194 GLU A CA 1
ATOM 1589 C C . GLU A 1 194 ? -33.735 20.923 54.613 1.00 69.44 194 GLU A C 1
ATOM 1591 O O . GLU A 1 194 ? -33.921 21.788 55.470 1.00 69.44 194 GLU A O 1
ATOM 1596 N N . ARG A 1 195 ? -34.636 19.954 54.403 1.00 65.75 195 ARG A N 1
ATOM 1597 C CA . ARG A 1 195 ? -35.909 19.877 55.136 1.00 65.75 195 ARG A CA 1
ATOM 1598 C C . ARG A 1 195 ? -35.736 19.430 56.588 1.00 65.75 195 ARG A C 1
ATOM 1600 O O . ARG A 1 195 ? -36.555 19.790 57.430 1.00 65.75 195 ARG A O 1
ATOM 1607 N N . CYS A 1 196 ? -34.726 18.614 56.876 1.00 61.66 196 CYS A N 1
ATOM 1608 C CA . CYS A 1 196 ? -34.489 18.042 58.201 1.00 61.66 196 CYS A CA 1
ATOM 1609 C C . CYS A 1 196 ? -33.445 18.838 59.021 1.00 61.66 196 CYS A C 1
ATOM 1611 O O . CYS A 1 196 ? -33.438 18.746 60.250 1.00 61.66 196 CYS A O 1
ATOM 1613 N N . GLY A 1 197 ? -32.612 19.653 58.364 1.00 63.50 197 GLY A N 1
ATOM 1614 C CA . GLY A 1 197 ? -31.561 20.480 58.969 1.00 63.50 197 GLY A CA 1
ATOM 1615 C C . GLY A 1 197 ? -31.968 21.899 59.395 1.00 63.50 197 GLY A C 1
ATOM 1616 O O . GLY A 1 197 ? -31.119 22.639 59.880 1.00 63.50 197 GLY A O 1
ATOM 1617 N N . HIS A 1 198 ? -33.231 22.312 59.233 1.00 69.62 198 HIS A N 1
ATOM 1618 C CA . HIS A 1 198 ? -33.677 23.644 59.664 1.00 69.62 198 HIS A CA 1
ATOM 1619 C C . HIS A 1 198 ? -33.623 23.787 61.194 1.00 69.62 198 HIS A C 1
ATOM 1621 O O . HIS A 1 198 ? -34.341 23.072 61.891 1.00 69.62 198 HIS A O 1
ATOM 1627 N N . GLU A 1 199 ? -32.781 24.681 61.723 1.00 70.31 199 GLU A N 1
ATOM 1628 C CA . GLU A 1 199 ? -32.627 24.907 63.169 1.00 70.31 199 GLU A CA 1
ATOM 1629 C C . GLU A 1 199 ? -33.963 25.301 63.821 1.00 70.31 199 GLU A C 1
ATOM 1631 O O . GLU A 1 199 ? -34.571 26.310 63.467 1.00 70.31 199 GLU A O 1
ATOM 1636 N N . ILE A 1 200 ? -34.431 24.492 64.775 1.00 79.62 200 ILE A N 1
ATOM 1637 C CA . ILE A 1 200 ? -35.673 24.755 65.514 1.00 79.62 200 ILE A CA 1
ATOM 1638 C C . ILE A 1 200 ? -35.401 25.819 66.581 1.00 79.62 200 ILE A C 1
ATOM 1640 O O . ILE A 1 200 ? -34.508 25.636 67.414 1.00 79.62 200 ILE A O 1
ATOM 1644 N N . THR A 1 201 ? -36.176 26.908 66.583 1.00 82.81 201 THR A N 1
ATOM 1645 C CA . THR A 1 201 ? -36.031 27.979 67.582 1.00 82.81 201 THR A CA 1
ATOM 1646 C C . THR A 1 201 ? -36.493 27.526 68.967 1.00 82.81 201 THR A C 1
ATOM 1648 O O . THR A 1 201 ? -37.243 26.559 69.124 1.00 82.81 201 THR A O 1
ATOM 1651 N N . GLU A 1 202 ? -36.060 28.236 70.010 1.00 79.50 202 GLU A N 1
ATOM 1652 C CA . GLU A 1 202 ? -36.465 27.919 71.383 1.00 79.50 202 GLU A CA 1
ATOM 1653 C C . GLU A 1 202 ? -37.987 28.043 71.590 1.00 79.50 202 GLU A C 1
ATOM 1655 O O . GLU A 1 202 ? -38.562 27.190 72.267 1.00 79.50 202 GLU A O 1
ATOM 1660 N N . GLU A 1 203 ? -38.667 28.999 70.938 1.00 81.19 203 GLU A N 1
ATOM 1661 C CA . GLU A 1 203 ? -40.134 29.115 71.032 1.00 81.19 203 GLU A CA 1
ATOM 1662 C C . GLU A 1 203 ? -40.861 27.918 70.400 1.00 81.19 203 GLU A C 1
ATOM 1664 O O . GLU A 1 203 ? -41.948 27.530 70.834 1.00 81.19 203 GLU A O 1
ATOM 1669 N N . ASP A 1 204 ? -40.280 27.318 69.363 1.00 82.81 204 ASP A N 1
ATOM 1670 C CA . ASP A 1 204 ? -40.844 26.132 68.728 1.00 82.81 204 ASP A CA 1
ATOM 1671 C C . ASP A 1 204 ? -40.613 24.878 69.576 1.00 82.81 204 ASP A C 1
ATOM 1673 O O . ASP A 1 204 ? -41.517 24.046 69.691 1.00 82.81 204 ASP A O 1
ATOM 1677 N N . TRP A 1 205 ? -39.474 24.771 70.268 1.00 86.50 205 TRP A N 1
ATOM 1678 C CA . TRP A 1 205 ? -39.252 23.710 71.254 1.00 86.50 205 TRP A CA 1
ATOM 1679 C C . TRP A 1 205 ? -40.257 23.749 72.406 1.00 86.50 205 TRP A C 1
ATOM 1681 O O . TRP A 1 205 ? -40.728 22.690 72.825 1.00 86.50 205 TRP A O 1
ATOM 1691 N N . GLU A 1 206 ? -40.633 24.936 72.885 1.00 83.62 206 GLU A N 1
ATOM 1692 C CA . GLU A 1 206 ? -41.671 25.088 73.912 1.00 83.62 206 GLU A CA 1
ATOM 1693 C C . GLU A 1 206 ? -43.036 24.580 73.417 1.00 83.62 206 GLU A C 1
ATOM 1695 O O . GLU A 1 206 ? -43.705 23.809 74.111 1.00 83.62 206 GLU A O 1
ATOM 1700 N N . LYS A 1 207 ? -43.431 24.917 72.180 1.00 85.69 207 LYS A N 1
ATOM 1701 C CA . LYS A 1 207 ? -44.671 24.398 71.567 1.00 85.69 207 LYS A CA 1
ATOM 1702 C C . LYS A 1 207 ? -44.641 22.876 71.422 1.00 85.69 207 LYS A C 1
ATOM 1704 O O . LYS A 1 207 ? -45.636 22.209 71.714 1.00 85.69 207 LYS A O 1
ATOM 1709 N N . ILE A 1 208 ? -43.507 22.320 70.994 1.00 85.56 208 ILE A N 1
ATOM 1710 C CA . ILE A 1 208 ? -43.308 20.871 70.843 1.00 85.56 208 ILE A CA 1
ATOM 1711 C C . ILE A 1 208 ? -43.390 20.176 72.209 1.00 85.56 208 ILE A C 1
ATOM 1713 O O . ILE A 1 208 ? -43.974 19.097 72.316 1.00 85.56 208 ILE A O 1
ATOM 1717 N N . GLN A 1 209 ? -42.869 20.798 73.268 1.00 83.69 209 GLN A N 1
ATOM 1718 C CA . GLN A 1 209 ? -42.937 20.270 74.629 1.00 83.69 209 GLN A CA 1
ATOM 1719 C C . GLN A 1 209 ? -44.374 20.244 75.166 1.00 83.69 209 GLN A C 1
ATOM 1721 O O . GLN A 1 209 ? -44.798 19.234 75.731 1.00 83.69 209 GLN A O 1
ATOM 1726 N N . VAL A 1 210 ? -45.153 21.305 74.926 1.00 83.50 210 VAL A N 1
ATOM 1727 C CA . VAL A 1 210 ? -46.592 21.337 75.246 1.00 83.50 210 VAL A CA 1
ATOM 1728 C C . VAL A 1 210 ? -47.346 20.256 74.463 1.00 83.50 210 VAL A C 1
ATOM 1730 O O . VAL A 1 210 ? -48.186 19.549 75.023 1.00 83.50 210 VAL A O 1
ATOM 1733 N N . GLN A 1 211 ? -47.015 20.067 73.182 1.00 84.38 211 GLN A N 1
ATOM 1734 C CA . GLN A 1 211 ? -47.620 19.023 72.357 1.00 84.38 211 GLN A CA 1
ATOM 1735 C C . GLN A 1 211 ? -47.285 17.612 72.863 1.00 84.38 211 GLN A C 1
ATOM 1737 O O . GLN A 1 211 ? -48.156 16.743 72.863 1.00 84.38 211 GLN A O 1
ATOM 1742 N N . ALA A 1 212 ? -46.048 17.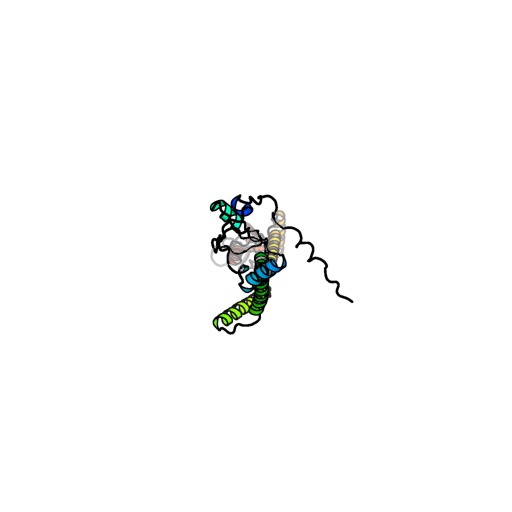375 73.304 1.00 83.38 212 ALA A N 1
ATOM 1743 C CA . ALA A 1 212 ? -45.629 16.094 73.866 1.00 83.38 212 ALA A CA 1
ATOM 1744 C C . ALA A 1 212 ? -46.348 15.786 75.189 1.00 83.38 212 ALA A C 1
ATOM 1746 O O . ALA A 1 212 ? -46.765 14.649 75.400 1.00 83.38 212 ALA A O 1
ATOM 1747 N N . ALA A 1 213 ? -46.567 16.799 76.036 1.00 78.56 213 ALA A N 1
ATOM 1748 C CA . ALA A 1 213 ? -47.320 16.651 77.281 1.00 78.56 213 ALA A CA 1
ATOM 1749 C C . ALA A 1 213 ? -48.782 16.229 77.037 1.00 78.56 213 ALA A C 1
ATOM 1751 O O . ALA A 1 213 ? -49.305 15.381 77.752 1.00 78.56 213 ALA A O 1
ATOM 1752 N N . HIS A 1 214 ? -49.422 16.748 75.983 1.00 75.44 214 HIS A N 1
ATOM 1753 C CA . HIS A 1 214 ? -50.792 16.370 75.612 1.00 75.44 214 HIS A CA 1
ATOM 1754 C C . HIS A 1 214 ? -50.896 14.947 75.023 1.00 75.44 214 HIS A C 1
ATOM 1756 O O . HIS A 1 214 ? -51.982 14.375 74.968 1.00 75.44 214 HIS A O 1
ATOM 1762 N N . ARG A 1 215 ? -49.794 14.356 74.541 1.00 75.88 215 ARG A N 1
ATOM 1763 C CA . ARG A 1 215 ? -49.804 12.997 73.967 1.00 75.88 215 ARG A C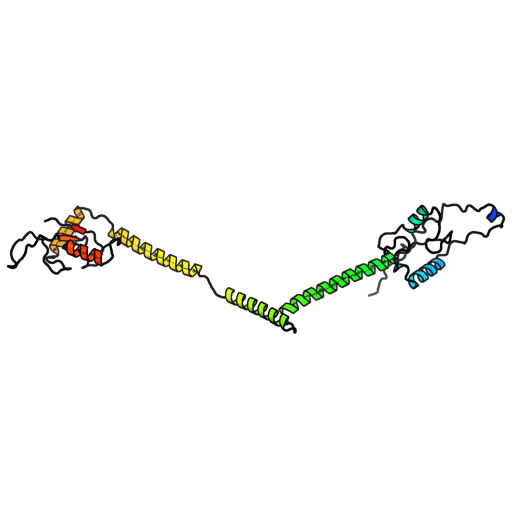A 1
ATOM 1764 C C . ARG A 1 215 ? -49.757 11.885 75.019 1.00 75.88 215 ARG A C 1
ATOM 1766 O O . ARG A 1 215 ? -49.785 10.725 74.622 1.00 75.88 215 ARG A O 1
ATOM 1773 N N . GLU A 1 216 ? -49.687 12.225 76.311 1.00 66.38 216 GLU A N 1
ATOM 1774 C CA . GLU A 1 216 ? -49.734 11.262 77.426 1.00 66.38 216 GLU A CA 1
ATOM 1775 C C . GLU A 1 216 ? -48.705 10.116 77.276 1.00 66.38 216 GLU A C 1
ATOM 1777 O O . GLU A 1 216 ? -48.969 8.949 77.560 1.00 66.38 216 GLU A O 1
ATOM 1782 N N . ILE A 1 217 ? -47.502 10.435 76.779 1.00 72.06 217 ILE A N 1
ATOM 1783 C CA . ILE A 1 217 ? -46.432 9.448 76.579 1.00 72.06 217 ILE A CA 1
ATOM 1784 C C . ILE A 1 217 ? -45.669 9.271 77.895 1.00 72.06 217 ILE A C 1
ATOM 1786 O O . ILE A 1 217 ? -44.814 10.088 78.239 1.00 72.06 217 ILE A O 1
ATOM 1790 N N . TYR A 1 218 ? -45.956 8.185 78.612 1.00 73.38 218 TYR A N 1
ATOM 1791 C CA . TYR A 1 218 ? -45.341 7.891 79.915 1.00 73.38 218 TYR A CA 1
ATOM 1792 C C . TYR A 1 218 ? -44.229 6.843 79.862 1.00 73.38 218 TYR A C 1
ATOM 1794 O O . TYR A 1 218 ? -43.488 6.692 80.830 1.00 73.38 218 TYR A O 1
ATOM 1802 N N . GLU A 1 219 ? -44.069 6.143 78.738 1.00 83.38 219 GLU A N 1
ATOM 1803 C CA . GLU A 1 219 ? -43.102 5.057 78.578 1.00 83.38 219 GLU A CA 1
ATOM 1804 C C . GLU A 1 219 ? -42.237 5.250 77.330 1.00 83.38 219 GLU A C 1
ATOM 1806 O O . GLU A 1 219 ? -42.692 5.699 76.279 1.00 83.38 219 GLU A O 1
ATOM 1811 N N . CYS A 1 220 ? -40.964 4.879 77.438 1.00 87.75 220 CYS A N 1
ATOM 1812 C CA . CYS A 1 220 ? -40.027 4.868 76.328 1.00 87.75 220 CYS A CA 1
ATOM 1813 C C . CYS A 1 220 ? -40.331 3.676 75.419 1.00 87.75 220 CYS A C 1
ATOM 1815 O O . CYS A 1 220 ? -40.087 2.533 75.798 1.00 87.75 220 CYS A O 1
ATOM 1817 N N . SER A 1 221 ? -40.783 3.911 74.188 1.00 86.50 221 SER A N 1
ATOM 1818 C CA . SER A 1 221 ? -41.172 2.822 73.274 1.00 86.50 221 SER A CA 1
ATOM 1819 C C . SER A 1 221 ? -40.007 1.953 72.769 1.00 86.50 221 SER A C 1
ATOM 1821 O O . SER A 1 221 ? -40.248 0.950 72.108 1.00 86.50 221 SER A O 1
ATOM 1823 N N . ILE A 1 222 ? -38.752 2.318 73.063 1.00 87.44 222 ILE A N 1
ATOM 1824 C CA . ILE A 1 222 ? -37.563 1.526 72.702 1.00 87.44 222 ILE A CA 1
ATOM 1825 C C . ILE A 1 222 ? -37.313 0.416 73.732 1.00 87.44 222 ILE A C 1
ATOM 1827 O O . ILE A 1 222 ? -37.015 -0.715 73.366 1.00 87.44 222 ILE A O 1
ATOM 1831 N N . CYS A 1 223 ? -37.420 0.737 75.023 1.00 88.12 223 CYS A N 1
ATOM 1832 C CA . CYS A 1 223 ? -37.100 -0.184 76.121 1.00 88.12 223 CYS A CA 1
ATOM 1833 C C . CYS A 1 223 ? -38.308 -0.552 76.993 1.00 88.12 223 CYS A C 1
ATOM 1835 O O . CYS A 1 223 ? -38.154 -1.345 77.916 1.00 88.12 223 CYS A O 1
ATOM 1837 N N . LEU A 1 224 ? -39.482 0.014 76.703 1.00 85.94 224 LEU A N 1
ATOM 1838 C CA . LEU A 1 224 ? -40.758 -0.231 77.380 1.00 85.94 224 LEU A CA 1
ATOM 1839 C C . LEU A 1 224 ? -40.720 0.087 78.888 1.00 85.94 224 LEU A C 1
ATOM 1841 O O . LEU A 1 224 ? -41.330 -0.609 79.691 1.00 85.94 224 LEU A O 1
ATOM 1845 N N . THR A 1 225 ? -39.967 1.120 79.288 1.00 84.62 225 THR A N 1
ATOM 1846 C CA . THR A 1 225 ? -39.850 1.560 80.696 1.00 84.62 225 THR A CA 1
ATOM 1847 C C . THR A 1 225 ? -40.245 3.031 80.867 1.00 84.62 225 THR A C 1
ATOM 1849 O O . THR A 1 225 ? -40.132 3.795 79.903 1.00 84.62 225 THR A O 1
ATOM 1852 N N . PRO A 1 226 ? -40.703 3.456 82.064 1.00 81.81 226 PRO A N 1
ATOM 1853 C CA . PRO A 1 226 ? -41.271 4.787 82.269 1.00 81.81 226 PRO A CA 1
ATOM 1854 C C . PRO A 1 226 ? -40.270 5.938 82.067 1.00 81.81 226 PRO A C 1
ATOM 1856 O O . PRO A 1 226 ? -39.073 5.818 82.349 1.00 81.81 226 PRO A O 1
ATOM 1859 N N . LEU A 1 227 ? -40.775 7.072 81.575 1.00 79.38 227 LEU A N 1
ATOM 1860 C CA . LEU A 1 227 ? -40.041 8.319 81.343 1.00 79.38 227 LEU A CA 1
ATOM 1861 C C . LEU A 1 227 ? -40.204 9.270 82.536 1.00 79.38 227 LEU A C 1
ATOM 1863 O O . LEU A 1 227 ? -41.300 9.448 83.056 1.00 79.38 227 LEU A O 1
ATOM 1867 N N . SER A 1 228 ? -39.128 9.946 82.940 1.00 69.06 228 SER A N 1
ATOM 1868 C CA . SER A 1 228 ? -39.116 10.852 84.105 1.00 69.06 228 SER A CA 1
ATOM 1869 C C . SER A 1 228 ? -39.663 12.263 83.810 1.00 69.06 228 SER A C 1
ATOM 1871 O O . SER A 1 228 ? -39.365 13.207 84.533 1.00 69.06 228 SER A O 1
ATOM 1873 N N . PHE A 1 229 ? -40.449 12.432 82.741 1.00 60.75 229 PHE A N 1
ATOM 1874 C CA . PHE A 1 229 ? -40.894 13.733 82.217 1.00 60.75 229 PHE A CA 1
ATOM 1875 C C . PHE A 1 229 ? -42.015 14.408 83.035 1.00 60.75 229 PHE A C 1
ATOM 1877 O O . PHE A 1 229 ? -42.346 15.571 82.806 1.00 60.75 229 PHE A O 1
ATOM 1884 N N . HIS A 1 230 ? -42.593 13.711 84.012 1.00 53.06 230 HIS A N 1
ATOM 1885 C CA . HIS A 1 230 ? -43.582 14.280 84.923 1.00 53.06 230 HIS A CA 1
ATOM 1886 C C . HIS A 1 230 ? -43.074 14.230 86.359 1.00 53.06 230 HIS A C 1
ATOM 1888 O O . HIS A 1 230 ? -42.729 13.167 86.869 1.00 53.06 230 HIS A O 1
ATOM 1894 N N . GLY A 1 231 ? -43.054 15.396 87.008 1.00 50.03 231 GLY A N 1
ATOM 1895 C CA . GLY A 1 231 ? -42.630 15.610 88.393 1.00 50.03 231 GLY A CA 1
ATOM 1896 C C . GLY A 1 231 ? -43.535 14.984 89.458 1.00 50.03 231 GLY A C 1
ATOM 1897 O O . GLY A 1 231 ? -43.495 15.419 90.605 1.00 50.03 231 GLY A O 1
ATOM 1898 N N . ASP A 1 232 ? -44.310 13.955 89.119 1.00 41.62 232 ASP A N 1
ATOM 1899 C CA . ASP A 1 232 ? -45.073 13.171 90.082 1.00 41.62 232 ASP A CA 1
ATOM 1900 C C . ASP A 1 232 ? -44.293 11.914 90.461 1.00 41.62 232 ASP A C 1
ATOM 1902 O O . ASP A 1 232 ? -44.542 10.787 90.035 1.00 41.62 232 ASP A O 1
ATOM 1906 N N . CYS A 1 233 ? -43.334 12.126 91.359 1.00 48.88 233 CYS A N 1
ATOM 1907 C CA . CYS A 1 233 ? -42.874 11.098 92.275 1.00 48.88 233 CYS A CA 1
ATOM 1908 C C . CYS A 1 233 ? -44.060 10.611 93.120 1.00 48.88 233 CYS A C 1
ATOM 1910 O O . CYS A 1 233 ? -44.253 11.111 94.228 1.00 48.88 233 CYS A O 1
ATOM 1912 N N . ARG A 1 234 ? -44.836 9.625 92.650 1.00 44.41 234 ARG A N 1
ATOM 1913 C CA . ARG A 1 234 ? -45.613 8.733 93.527 1.00 44.41 234 ARG A CA 1
ATOM 1914 C C . ARG A 1 234 ? -46.076 7.457 92.813 1.00 44.41 234 ARG A C 1
ATOM 1916 O O . ARG A 1 234 ? -46.971 7.472 91.986 1.00 44.41 234 ARG A O 1
ATOM 1923 N N . GLN A 1 235 ? -45.498 6.353 93.298 1.00 45.03 235 GLN A N 1
ATOM 1924 C CA . GLN A 1 235 ? -46.021 4.977 93.326 1.00 45.03 235 GLN A CA 1
ATOM 1925 C C . GLN A 1 235 ? -45.893 4.087 92.081 1.00 45.03 235 GLN A C 1
ATOM 1927 O O . GLN A 1 235 ? -46.839 3.897 91.332 1.00 45.03 235 GLN A O 1
ATOM 1932 N N . ALA A 1 236 ? -44.755 3.388 92.006 1.00 32.44 236 ALA A N 1
ATOM 1933 C CA . ALA A 1 236 ? -44.606 1.922 91.897 1.00 32.44 236 ALA A CA 1
ATOM 1934 C C . ALA A 1 236 ? -43.090 1.635 91.784 1.00 32.44 236 ALA A C 1
ATOM 1936 O O . ALA A 1 236 ? -42.385 2.395 91.142 1.00 32.44 236 ALA A O 1
ATOM 1937 N N . ALA A 1 237 ? -42.441 0.630 92.359 1.00 33.84 237 ALA A N 1
ATOM 1938 C CA . ALA A 1 237 ? -42.793 -0.447 93.260 1.00 33.84 237 ALA A CA 1
ATOM 1939 C C . ALA A 1 237 ? -41.499 -0.858 93.999 1.00 33.84 237 ALA A C 1
ATOM 1941 O O . ALA A 1 237 ? -40.383 -0.559 93.575 1.00 33.84 237 ALA A O 1
ATOM 1942 N N . VAL A 1 238 ? -41.667 -1.537 95.128 1.00 42.72 238 VAL A N 1
ATOM 1943 C CA . VAL A 1 238 ? -40.609 -2.136 95.945 1.00 42.72 238 VAL A CA 1
ATOM 1944 C C . VAL A 1 238 ? -39.769 -3.110 95.104 1.00 42.72 238 VAL A C 1
ATOM 1946 O O . VAL A 1 238 ? -40.306 -4.092 94.602 1.00 42.72 238 VAL A O 1
ATOM 1949 N N . GLY A 1 239 ? -38.458 -2.869 94.993 1.00 35.94 239 GLY A N 1
ATOM 1950 C CA . GLY A 1 239 ? -37.517 -3.848 94.438 1.00 35.94 239 GLY A CA 1
ATOM 1951 C C . GLY A 1 239 ? -36.215 -3.270 93.874 1.00 35.94 239 GLY A C 1
ATOM 1952 O O . GLY A 1 239 ? -36.137 -2.966 92.696 1.00 35.94 239 GLY A O 1
ATOM 1953 N N . THR A 1 240 ? -35.176 -3.232 94.715 1.00 37.03 240 THR A N 1
ATOM 1954 C CA . THR A 1 240 ? -33.736 -3.385 94.387 1.00 37.03 240 THR A CA 1
ATOM 1955 C C . THR A 1 240 ? -33.039 -2.513 93.316 1.00 37.03 240 THR A C 1
ATOM 1957 O O . THR A 1 240 ? -33.270 -2.611 92.117 1.00 37.03 240 THR A O 1
ATOM 1960 N N . SER A 1 241 ? -31.964 -1.868 93.791 1.00 38.75 241 SER A N 1
ATOM 1961 C CA . SER A 1 241 ? -30.816 -1.266 93.082 1.00 38.75 241 SER A CA 1
ATOM 1962 C C . SER A 1 241 ? -31.015 0.140 92.497 1.00 38.75 241 SER A C 1
ATOM 1964 O O . SER A 1 241 ? -32.039 0.459 91.906 1.00 38.75 241 SER A O 1
ATOM 1966 N N . GLY A 1 242 ? -30.024 1.005 92.749 1.00 42.56 242 GLY A N 1
ATOM 1967 C CA . GLY A 1 242 ? -30.088 2.450 92.542 1.00 42.56 242 GLY A CA 1
ATOM 1968 C C . GLY A 1 242 ? -30.442 2.842 91.112 1.00 42.56 242 GLY A C 1
ATOM 1969 O O . GLY A 1 242 ? -29.623 2.720 90.206 1.00 42.56 242 GLY A O 1
ATOM 1970 N N . GLN A 1 243 ? -31.651 3.362 90.924 1.00 49.47 243 GLN A N 1
ATOM 1971 C CA . GLN A 1 243 ? -32.056 3.967 89.666 1.00 49.47 243 GLN A CA 1
ATOM 1972 C C . GLN A 1 243 ? -31.607 5.423 89.652 1.00 49.47 243 GLN A C 1
ATOM 1974 O O . GLN A 1 243 ? -32.129 6.267 90.376 1.00 49.47 243 GLN A O 1
ATOM 1979 N N . TRP A 1 244 ? -30.592 5.696 88.843 1.00 48.50 244 TRP A N 1
ATOM 1980 C CA . TRP A 1 244 ? -30.222 7.054 88.482 1.00 48.50 244 TRP A CA 1
ATOM 1981 C C . TRP A 1 244 ? -31.279 7.553 87.489 1.00 48.50 244 TRP A C 1
ATOM 1983 O O . TRP A 1 244 ? -31.670 6.775 86.609 1.00 48.50 244 TRP A O 1
ATOM 1993 N N . PRO A 1 245 ? -31.777 8.795 87.626 1.00 58.75 245 PRO A N 1
ATOM 1994 C CA . PRO A 1 245 ? -32.759 9.340 86.698 1.00 58.75 245 PRO A CA 1
ATOM 1995 C C . PRO A 1 245 ? -32.197 9.262 85.277 1.00 58.75 245 PRO A C 1
ATOM 1997 O O . PRO A 1 245 ? -31.132 9.805 84.983 1.00 58.75 245 PRO A O 1
ATOM 2000 N N . ARG A 1 246 ? -32.880 8.514 84.406 1.00 71.06 246 ARG A N 1
ATOM 2001 C CA . ARG A 1 246 ? -32.495 8.404 82.999 1.00 71.06 246 ARG A CA 1
ATOM 2002 C C . ARG A 1 246 ? -32.937 9.681 82.305 1.00 71.06 246 ARG A C 1
ATOM 2004 O O . ARG A 1 246 ? -34.130 9.979 82.273 1.00 71.06 246 ARG A O 1
ATOM 2011 N N . GLU A 1 247 ? -31.982 10.412 81.742 1.00 84.00 247 GLU A N 1
ATOM 2012 C CA . GLU A 1 247 ? -32.271 11.619 80.972 1.00 84.00 247 GLU A CA 1
ATOM 2013 C C . GLU A 1 247 ? -33.295 11.313 79.876 1.00 84.00 247 GLU A C 1
ATOM 2015 O O . GLU A 1 247 ? -33.182 10.319 79.149 1.00 84.00 247 GLU A O 1
ATOM 2020 N N . THR A 1 248 ? -34.321 12.155 79.784 1.00 87.69 248 THR A N 1
ATOM 2021 C CA . THR A 1 248 ? -35.360 12.039 78.763 1.00 87.69 248 THR A CA 1
ATOM 2022 C C . THR A 1 248 ? -35.032 12.990 77.622 1.00 87.69 248 THR A C 1
ATOM 2024 O O . THR A 1 248 ? -34.624 14.130 77.838 1.00 87.69 248 THR A O 1
ATOM 2027 N N . VAL A 1 249 ? -35.192 12.520 76.393 1.00 89.50 249 VAL A N 1
ATOM 2028 C CA . VAL A 1 249 ? -34.945 13.300 75.186 1.00 89.50 249 VAL A CA 1
ATOM 2029 C C . VAL A 1 249 ? -36.254 13.520 74.441 1.00 89.50 249 VAL A C 1
ATOM 2031 O O . VAL A 1 249 ? -37.011 12.578 74.202 1.00 89.50 249 VAL A O 1
ATOM 2034 N N . LEU A 1 250 ? -36.512 14.777 74.087 1.00 89.50 250 LEU A N 1
ATOM 2035 C CA . LEU A 1 250 ? -37.636 15.198 73.262 1.00 89.50 250 LEU A CA 1
ATOM 2036 C C . LEU A 1 250 ? -37.180 15.345 71.818 1.00 89.50 250 LEU A C 1
ATOM 2038 O O . LEU A 1 250 ? -36.187 16.012 71.526 1.00 89.50 250 LEU A O 1
ATOM 2042 N N . LEU A 1 251 ? -37.927 14.731 70.912 1.00 90.12 251 LEU A N 1
ATOM 2043 C CA . LEU A 1 251 ? -37.717 14.865 69.482 1.00 90.12 251 LEU A CA 1
ATOM 2044 C C . LEU A 1 251 ? -38.603 15.966 68.906 1.00 90.12 251 LEU A C 1
ATOM 2046 O O . LEU A 1 251 ? -39.735 16.153 69.345 1.00 90.12 251 LEU A O 1
ATOM 2050 N N . SER A 1 252 ? -38.137 16.613 67.841 1.00 87.06 252 SER A N 1
ATOM 2051 C CA . SER A 1 252 ? -38.904 17.613 67.070 1.00 87.06 252 SER A CA 1
ATOM 2052 C C . SER A 1 252 ? -40.270 17.131 66.547 1.00 87.06 252 SER A C 1
ATOM 2054 O O . SER A 1 252 ? -41.156 17.933 66.281 1.00 87.06 252 SER A O 1
ATOM 2056 N N . CYS A 1 253 ? -40.488 15.815 66.454 1.00 87.62 253 CYS A N 1
ATOM 2057 C CA . CYS A 1 253 ? -41.783 15.205 66.128 1.00 87.62 253 CYS A CA 1
ATOM 2058 C C . CYS A 1 253 ? -42.728 15.022 67.343 1.00 87.62 253 CYS A C 1
ATOM 2060 O O . CYS A 1 253 ? -43.755 14.341 67.228 1.00 87.62 253 CYS A O 1
ATOM 2062 N N . ALA A 1 254 ? -42.390 15.622 68.491 1.00 87.94 254 ALA A N 1
ATOM 2063 C CA . ALA A 1 254 ? -43.087 15.530 69.777 1.00 87.94 254 ALA A CA 1
ATOM 2064 C C . ALA A 1 254 ? -43.172 14.101 70.358 1.00 87.94 254 ALA A C 1
ATOM 2066 O O . ALA A 1 254 ? -44.164 13.735 70.987 1.00 87.94 254 ALA A O 1
ATOM 2067 N N . HIS A 1 255 ? -42.138 13.285 70.134 1.00 89.12 255 HIS A N 1
ATOM 2068 C CA . HIS A 1 255 ? -41.974 11.969 70.766 1.00 89.12 255 HIS A CA 1
ATOM 2069 C C . HIS A 1 255 ? -40.860 12.003 71.815 1.00 89.12 255 HIS A C 1
ATOM 2071 O O . HIS A 1 255 ? -39.886 12.741 71.659 1.00 89.12 255 HIS A O 1
ATOM 2077 N N . LEU A 1 256 ? -41.003 11.188 72.862 1.00 89.50 256 LEU A N 1
ATOM 2078 C CA . LEU A 1 256 ? -40.099 11.139 74.009 1.00 89.50 256 LEU A CA 1
ATOM 2079 C C . LEU A 1 256 ? -39.454 9.755 74.139 1.00 89.50 256 LEU A C 1
ATOM 2081 O O . LEU A 1 256 ? -40.121 8.733 73.986 1.00 89.50 256 LEU A O 1
ATOM 2085 N N . PHE A 1 257 ? -38.162 9.729 74.461 1.00 89.62 257 PHE A N 1
ATOM 2086 C CA . PHE A 1 257 ? -37.395 8.502 74.705 1.00 89.62 257 PHE A CA 1
ATOM 2087 C C . PHE A 1 257 ? -36.389 8.717 75.840 1.00 89.62 257 PHE A C 1
ATOM 2089 O O . PHE A 1 257 ? -36.084 9.855 76.194 1.00 89.62 257 PHE A O 1
ATOM 2096 N N . HIS A 1 258 ? -35.811 7.649 76.396 1.00 90.38 258 HIS A N 1
ATOM 2097 C CA . HIS A 1 258 ? -34.586 7.803 77.190 1.00 90.38 258 HIS A CA 1
ATOM 2098 C C . HIS A 1 258 ? -33.426 8.157 76.266 1.00 90.38 258 HIS A C 1
ATOM 2100 O O . HIS A 1 258 ? -33.258 7.533 75.216 1.00 90.38 258 HIS A O 1
ATOM 2106 N N . HIS A 1 259 ? -32.587 9.097 76.691 1.00 88.88 259 HIS A N 1
ATOM 2107 C CA . HIS A 1 259 ? -31.428 9.549 75.932 1.00 88.88 259 HIS A CA 1
ATOM 2108 C C . HIS A 1 259 ? -30.516 8.379 75.534 1.00 88.88 259 HIS A C 1
ATOM 2110 O O . HIS A 1 259 ? -30.220 8.206 74.356 1.00 88.88 259 HIS A O 1
ATOM 2116 N N . ALA A 1 260 ? -30.180 7.502 76.487 1.00 88.88 260 ALA A N 1
ATOM 2117 C CA . ALA A 1 260 ? -29.350 6.321 76.239 1.00 88.88 260 ALA A CA 1
ATOM 2118 C C . ALA A 1 260 ? -29.988 5.312 75.264 1.00 88.88 260 ALA A C 1
ATOM 2120 O O . ALA A 1 260 ? -29.287 4.690 74.472 1.00 88.88 260 ALA A O 1
ATOM 2121 N N . CYS A 1 261 ? -31.315 5.147 75.304 1.00 88.81 261 CYS A N 1
ATOM 2122 C CA . CYS A 1 261 ? -32.017 4.236 74.397 1.00 88.81 261 CYS A CA 1
ATOM 2123 C C . CYS A 1 261 ? -32.050 4.778 72.968 1.00 88.81 261 CYS A C 1
ATOM 2125 O O . CYS A 1 261 ? -31.902 4.008 72.024 1.00 88.81 261 CYS A O 1
ATOM 2127 N N . LEU A 1 262 ? -32.230 6.092 72.815 1.00 88.81 262 LEU A N 1
ATOM 2128 C CA . LEU A 1 262 ? -32.185 6.737 71.511 1.00 88.81 262 LEU A CA 1
ATOM 2129 C C . LEU A 1 262 ? -30.767 6.707 70.926 1.00 88.81 262 LEU A C 1
ATOM 2131 O O . LEU A 1 262 ? -30.616 6.328 69.773 1.00 88.81 262 LEU A O 1
ATOM 2135 N N . LEU A 1 263 ? -29.742 7.026 71.723 1.00 88.12 263 LEU A N 1
ATOM 2136 C CA . LEU A 1 263 ? -28.339 6.981 71.290 1.00 88.12 263 LEU A CA 1
ATOM 2137 C C . LEU A 1 263 ? -27.928 5.590 70.793 1.00 88.12 263 LEU A C 1
ATOM 2139 O O . LEU A 1 263 ? -27.406 5.461 69.692 1.00 88.12 263 LEU A O 1
ATOM 2143 N N . ALA A 1 264 ? -28.239 4.538 71.556 1.00 87.50 264 ALA A N 1
ATOM 2144 C CA . ALA A 1 264 ? -27.926 3.166 71.152 1.00 87.50 264 ALA A CA 1
ATOM 2145 C C . ALA A 1 264 ? -28.612 2.773 69.830 1.00 87.50 264 ALA A C 1
ATOM 2147 O O . ALA A 1 264 ? -28.067 2.010 69.033 1.00 87.50 264 ALA A O 1
ATOM 2148 N N . LEU A 1 265 ? -29.817 3.294 69.584 1.00 86.06 265 LEU A N 1
ATOM 2149 C CA . LEU A 1 265 ? -30.541 3.051 68.342 1.00 86.06 265 LEU A CA 1
ATOM 2150 C C . LEU A 1 265 ? -29.953 3.836 67.160 1.00 86.06 265 LEU A C 1
ATOM 2152 O O . LEU A 1 265 ? -29.918 3.313 66.045 1.00 86.06 265 LEU A O 1
ATOM 2156 N N . GLU A 1 266 ? -29.501 5.069 67.390 1.00 86.25 266 GLU A N 1
ATOM 2157 C CA . GLU A 1 266 ? -28.819 5.902 66.394 1.00 86.25 266 GLU A CA 1
ATOM 2158 C C . GLU A 1 266 ? -27.507 5.245 65.933 1.00 86.25 266 GLU A C 1
ATOM 2160 O O . GLU A 1 266 ? -27.305 5.082 64.727 1.00 86.25 266 GLU A O 1
ATOM 2165 N N . GLU A 1 267 ? -26.686 4.771 66.877 1.00 83.88 267 GLU A N 1
ATOM 2166 C CA . GLU A 1 267 ? -25.442 4.030 66.610 1.00 83.88 267 GLU A CA 1
ATOM 2167 C C . GLU A 1 267 ? -25.701 2.745 65.808 1.00 83.88 267 GLU A C 1
ATOM 2169 O O . GLU A 1 267 ? -24.975 2.431 64.862 1.00 83.88 267 GLU A O 1
ATOM 2174 N N . PHE A 1 268 ? -26.770 2.015 66.146 1.00 79.25 268 PHE A N 1
ATOM 2175 C CA . PHE A 1 268 ? -27.124 0.766 65.472 1.00 79.25 268 PHE A CA 1
ATOM 2176 C C . PHE A 1 268 ? -27.668 0.969 64.049 1.00 79.25 268 PHE A C 1
ATOM 2178 O O . PHE A 1 268 ? -27.431 0.136 63.175 1.00 79.25 268 PHE A O 1
ATOM 2185 N N . SER A 1 269 ? -28.431 2.040 63.806 1.00 67.44 269 SER A N 1
ATOM 2186 C CA . SER A 1 269 ? -29.247 2.149 62.589 1.00 67.44 269 SER A CA 1
ATOM 2187 C C . SER A 1 269 ? -28.472 2.614 61.356 1.00 67.44 269 SER A C 1
ATOM 2189 O O . SER A 1 269 ? -28.826 2.195 60.254 1.00 67.44 269 SER A O 1
ATOM 2191 N N . LEU A 1 270 ? -27.467 3.490 61.490 1.00 59.50 270 LEU A N 1
ATOM 2192 C CA . LEU A 1 270 ? -26.807 4.096 60.319 1.00 59.50 270 LEU A CA 1
ATOM 2193 C C . LEU A 1 270 ? -25.295 4.386 60.483 1.00 59.50 270 LEU A C 1
ATOM 2195 O O . LEU A 1 270 ? -24.671 4.844 59.524 1.00 59.50 270 LEU A O 1
ATOM 2199 N N . GLY A 1 271 ? -24.687 4.088 61.640 1.00 56.03 271 GLY A N 1
ATOM 2200 C CA . GLY A 1 271 ? -23.295 4.451 61.947 1.00 56.03 271 GLY A CA 1
ATOM 2201 C C . GLY A 1 271 ? -23.066 5.970 62.057 1.00 56.03 271 GLY A C 1
ATOM 2202 O O . GLY A 1 271 ? -23.897 6.769 61.629 1.00 56.03 271 GLY A O 1
ATOM 2203 N N . ASP A 1 272 ? -21.918 6.380 62.604 1.00 53.41 272 ASP A N 1
ATOM 2204 C CA . ASP A 1 272 ? -21.603 7.774 62.996 1.00 53.41 272 ASP A CA 1
ATOM 2205 C C . ASP A 1 272 ? -21.654 8.835 61.869 1.00 53.41 272 ASP A C 1
ATOM 2207 O O . ASP A 1 272 ? -21.528 10.026 62.136 1.00 53.41 272 ASP A O 1
ATOM 2211 N N . ASN A 1 273 ? -21.831 8.433 60.604 1.00 52.66 273 ASN A N 1
ATOM 2212 C CA . ASN A 1 273 ? -21.749 9.312 59.427 1.00 52.66 273 ASN A CA 1
ATOM 2213 C C . ASN A 1 273 ? -23.107 9.605 58.761 1.00 52.66 273 ASN A C 1
ATOM 2215 O O . ASN A 1 273 ? -23.145 10.099 57.631 1.00 52.66 273 ASN A O 1
ATOM 2219 N N . ALA A 1 274 ? -24.222 9.268 59.409 1.00 58.69 274 ALA A N 1
ATOM 2220 C CA . ALA A 1 274 ? -25.548 9.539 58.869 1.00 58.69 274 ALA A CA 1
ATOM 2221 C C . ALA A 1 274 ? -25.970 10.992 59.141 1.00 58.69 274 ALA A C 1
ATOM 2223 O O . ALA A 1 274 ? -26.005 11.396 60.301 1.00 58.69 274 ALA A O 1
ATOM 2224 N N . PRO A 1 275 ? -26.348 11.777 58.115 1.00 59.72 275 PRO A N 1
ATOM 2225 C CA . PRO A 1 275 ? -26.717 13.177 58.315 1.00 59.72 275 PRO A CA 1
ATOM 2226 C C . PRO A 1 275 ? -28.058 13.349 59.055 1.00 59.72 275 PRO A C 1
ATOM 2228 O O . PRO A 1 275 ? -28.296 14.405 59.631 1.00 59.72 275 PRO A O 1
ATOM 2231 N N . PHE A 1 276 ? -28.914 12.311 59.109 1.00 68.94 276 PHE A N 1
ATOM 2232 C CA . PHE A 1 276 ? -30.212 12.354 59.800 1.00 68.94 276 PHE A CA 1
ATOM 2233 C C . PHE A 1 276 ? -30.564 11.060 60.517 1.00 68.94 276 PHE A C 1
ATOM 2235 O O . PHE A 1 276 ? -30.337 9.960 60.008 1.00 68.94 276 PHE A O 1
ATOM 2242 N N . HIS A 1 277 ? -31.257 11.211 61.643 1.00 78.94 277 HIS A N 1
ATOM 2243 C CA . HIS A 1 277 ? -31.912 10.119 62.347 1.00 78.94 277 HIS A CA 1
ATOM 2244 C C . HIS A 1 277 ? -33.432 10.200 62.179 1.00 78.94 277 HIS A C 1
ATOM 2246 O O . HIS A 1 277 ? -34.027 11.282 62.179 1.00 78.94 277 HIS A O 1
ATOM 2252 N N . ALA A 1 278 ? -34.064 9.037 62.016 1.00 85.19 278 ALA A N 1
ATOM 2253 C CA . ALA A 1 278 ? -35.506 8.903 61.845 1.00 85.19 278 ALA A CA 1
ATOM 2254 C C . ALA A 1 278 ? -36.158 8.416 63.142 1.00 85.19 278 ALA A C 1
ATOM 2256 O O . ALA A 1 278 ? -35.666 7.495 63.792 1.00 85.19 278 ALA A O 1
ATOM 2257 N N . CYS A 1 279 ? -37.281 9.027 63.522 1.00 86.88 279 CYS A N 1
ATOM 2258 C CA . CYS A 1 279 ? -37.965 8.709 64.767 1.00 86.88 279 CYS A CA 1
ATOM 2259 C C . CYS A 1 279 ? -38.470 7.256 64.733 1.00 86.88 279 CYS A C 1
ATOM 2261 O O . CYS A 1 279 ? -39.139 6.881 63.767 1.00 86.88 279 CYS A O 1
ATOM 2263 N N . PRO A 1 280 ? -38.266 6.457 65.793 1.00 85.69 280 PRO A N 1
ATOM 2264 C CA . PRO A 1 280 ? -38.709 5.059 65.817 1.00 85.69 280 PRO A CA 1
ATOM 2265 C C . PRO A 1 280 ? -40.228 4.887 65.689 1.00 85.69 280 PRO A C 1
ATOM 2267 O O . PRO A 1 280 ? -40.695 3.860 65.206 1.00 85.69 280 PRO A O 1
ATOM 2270 N N . LEU A 1 281 ? -40.996 5.900 66.106 1.00 85.25 281 LEU A N 1
ATOM 2271 C CA . LEU A 1 281 ? -42.459 5.866 66.117 1.00 85.25 281 LEU A CA 1
ATOM 2272 C C . LEU A 1 281 ? -43.066 6.367 64.806 1.00 85.25 281 LEU A C 1
ATOM 2274 O O . LEU A 1 281 ? -43.852 5.661 64.180 1.00 85.25 281 LEU A O 1
ATOM 2278 N N . CYS A 1 282 ? -42.702 7.572 64.363 1.00 84.69 282 CYS A N 1
ATOM 2279 C CA . CYS A 1 282 ? -43.328 8.196 63.193 1.00 84.69 282 CYS A CA 1
ATOM 2280 C C . CYS A 1 282 ? -42.450 8.226 61.940 1.00 84.69 282 CYS A C 1
ATOM 2282 O O . CYS A 1 282 ? -42.903 8.706 60.905 1.00 84.69 282 CYS A O 1
ATOM 2284 N N . ARG A 1 283 ? -41.203 7.739 62.015 1.00 84.44 283 ARG A N 1
ATOM 2285 C CA . ARG A 1 283 ? -40.208 7.724 60.923 1.00 84.44 283 ARG A CA 1
ATOM 2286 C C . ARG A 1 283 ? -39.845 9.096 60.344 1.00 84.44 283 ARG A C 1
ATOM 2288 O O . ARG A 1 283 ? -39.076 9.169 59.391 1.00 84.44 283 ARG A O 1
ATOM 2295 N N . SER A 1 284 ? -40.353 10.182 60.922 1.00 82.62 284 SER A N 1
ATOM 2296 C CA . SER A 1 284 ? -39.943 11.545 60.590 1.00 82.62 284 SER A CA 1
ATOM 2297 C C . SER A 1 284 ? -38.481 11.760 60.975 1.00 82.62 284 SER A C 1
ATOM 2299 O O . SER A 1 284 ? -38.063 11.287 62.035 1.00 82.62 284 SER A O 1
ATOM 2301 N N . CYS A 1 285 ? -37.726 12.510 60.166 1.00 82.44 285 CYS A N 1
ATOM 2302 C CA . CYS A 1 285 ? -36.460 13.081 60.625 1.00 82.44 285 CYS A CA 1
ATOM 2303 C C . CYS A 1 285 ? -36.684 13.849 61.924 1.00 82.44 285 CYS A C 1
ATOM 2305 O O . CYS A 1 285 ? -37.736 14.481 62.082 1.00 82.44 285 CYS A O 1
ATOM 2307 N N . TYR A 1 286 ? -35.698 13.844 62.815 1.00 83.12 286 TYR A N 1
ATOM 2308 C CA . TYR A 1 286 ? -35.792 14.646 64.019 1.00 83.12 286 TYR A CA 1
ATOM 2309 C C . TYR A 1 286 ? -34.502 15.368 64.391 1.00 83.12 286 TYR A C 1
ATOM 2311 O O . TYR A 1 286 ? -33.405 14.842 64.248 1.00 83.12 286 TYR A O 1
ATOM 2319 N N . GLN A 1 287 ? -34.674 16.546 64.987 1.00 85.62 287 GLN A N 1
ATOM 2320 C CA . GLN A 1 287 ? -33.730 17.108 65.950 1.00 85.62 287 GLN A CA 1
ATOM 2321 C C . GLN A 1 287 ? -34.121 16.668 67.361 1.00 85.62 287 GLN A C 1
ATOM 2323 O O . GLN A 1 287 ? -35.284 16.315 67.601 1.00 85.62 287 GLN A O 1
ATOM 2328 N N . LYS A 1 288 ? -33.156 16.660 68.284 1.00 87.38 288 LYS A N 1
ATOM 2329 C CA . LYS A 1 288 ? -33.333 16.176 69.657 1.00 87.38 288 LYS A CA 1
ATOM 2330 C C . LYS A 1 288 ? -32.911 17.231 70.679 1.00 87.38 288 LYS A C 1
ATOM 2332 O O . LYS A 1 288 ? -31.864 17.850 70.525 1.00 87.38 288 LYS A O 1
ATOM 2337 N N . LYS A 1 289 ? -33.702 17.390 71.740 1.00 87.38 289 LYS A N 1
ATOM 2338 C CA . LYS A 1 289 ? -33.424 18.261 72.889 1.00 87.38 289 LYS A CA 1
ATOM 2339 C C . LYS A 1 289 ? -33.446 17.421 74.160 1.00 87.38 289 LYS A C 1
ATOM 2341 O O . LYS A 1 289 ? -34.438 16.751 74.448 1.00 87.38 289 LYS A O 1
ATOM 2346 N N . ILE A 1 290 ? -32.337 17.414 74.899 1.00 86.94 290 ILE A N 1
ATOM 2347 C CA . ILE A 1 290 ? -32.263 16.726 76.194 1.00 86.94 290 ILE A CA 1
ATOM 2348 C C . ILE A 1 290 ? -33.025 17.573 77.206 1.00 86.94 290 ILE A C 1
ATOM 2350 O O . ILE A 1 290 ? -32.718 18.749 77.405 1.00 86.94 290 ILE A O 1
ATOM 2354 N N . LEU A 1 291 ? -34.026 16.969 77.832 1.00 81.75 291 LEU A N 1
ATOM 2355 C CA . LEU A 1 291 ? -34.811 17.605 78.872 1.00 81.75 291 LEU A CA 1
ATOM 2356 C C . LEU A 1 291 ? -34.100 17.362 80.200 1.00 81.75 291 LEU A C 1
ATOM 2358 O O . LEU A 1 291 ? -33.963 16.220 80.642 1.00 81.75 291 LEU A O 1
ATOM 2362 N N . LYS A 1 292 ? -33.617 18.439 80.817 1.00 65.00 292 LYS A N 1
ATOM 2363 C CA . LYS A 1 292 ? -33.096 18.388 82.182 1.00 65.00 292 LYS A CA 1
ATOM 2364 C C . LYS A 1 292 ? -34.283 18.444 83.141 1.00 65.00 292 LYS A C 1
ATOM 2366 O O . LYS A 1 292 ? -35.107 19.349 83.021 1.00 65.00 292 LYS A O 1
ATOM 2371 N N . CYS A 1 293 ? -34.373 17.453 84.025 1.00 51.97 293 CYS A N 1
ATOM 2372 C CA . CYS A 1 293 ? -35.247 17.501 85.195 1.00 51.97 293 CYS A CA 1
ATOM 2373 C C . CYS A 1 293 ? -34.763 18.568 86.182 1.00 51.97 293 CYS A C 1
ATOM 2375 O O . CYS A 1 293 ? -33.527 18.758 86.279 1.00 51.97 293 CYS A O 1
#

Secondary structure (DSSP, 8-state):
-PPPP-TTTTSSSSS-----SSS-----HHHHTTSSPPPPPPPPHHHHHHHHHHHHHHTGGGSPPTTT-----SSPP-HHHHHHHHHTS-B-TTT--BS-------HHHHHHHHHHHHHHHHHHHHHHHHHHHHHHHHHSPPSSHHHHHHHHHHHHHHHHHHHHHHS---HHHHHHHHHHHHHHHHHHHHHHHHHH--PPPHHHHHHHHHHHHHTT--EETTTTEE-S-S----------S--PPPPEEEETTS-EEEHHHHHHHHHHHH-TT-S--B-TTT--B--EEEE--

InterPro domains:
  IPR000048 IQ motif, EF-hand binding site [PF00612] (115-134)
  IPR001841 Zinc finger, RING-type [PS50089] (220-283)
  IPR001841 Zinc finger, RING-type [SM00184] (65-95)
  IPR001841 Zinc finger, RING-type [SM00184] (220-282)
  IPR013083 Zinc finger, RING/FYVE/PHD-type [G3DSA:3.30.40.10] (200-286)
  IPR042862 RING finger protein 32 [PTHR14991] (28-291)

Organism: Microtus ochrogaster (NCBI:txid79684)

Foldseek 3Di:
DDDDDDPDPPPPVPPDPPDPDPPDPPVPVCVVVVNDDDDDDDDDPVRVVVVVVVCVVVVVLVFADPQPRHHQELDDDCRQVVVCVVVVFQADPPPRDHPDDDDDDCVSHVVNVVVVVVVVVVVVVVVVVVVVVVVCLQPPQDPDPVSNVVSVVVVVVVVVVVVVVPDPPPVVVVVVVVVVVVVVVVVVVVVLLVVQPPDDDPVLVVVLQVVLVVVPDQAAPQVRHGAPSDPDPDDDDDDDDDDDHFWWKAKSVSDIHGPVSVVVCVCPPPHPPDSFDADPPPRRTTDIDTDDD